Protein AF-A0A969YG20-F1 (afdb_monomer)

Secondary structure (DSSP, 8-state):
----------HHHHHHHHHHHHHHHHHHHHHHHHIIIII--SSSGGG----HHHHHHHTTTS-HHHHHHHHHT---TT--HHHHHHHHHHHHHHHHHHHHHHHHHHHHHHHHHHHHHHHHTSS-SSHHHHHHHHHHHHHHHHHHHHHHHHHHHHHHHHHTGGG-TT--HHHHHHHHHHHTHHHHHHHHHHHHT--TTT-GGGTTGGG-

pLDDT: mean 77.69, std 13.69, range [36.97, 95.75]

Mean predicted aligned error: 9.38 Å

Structure (mmCIF, N/CA/C/O backbon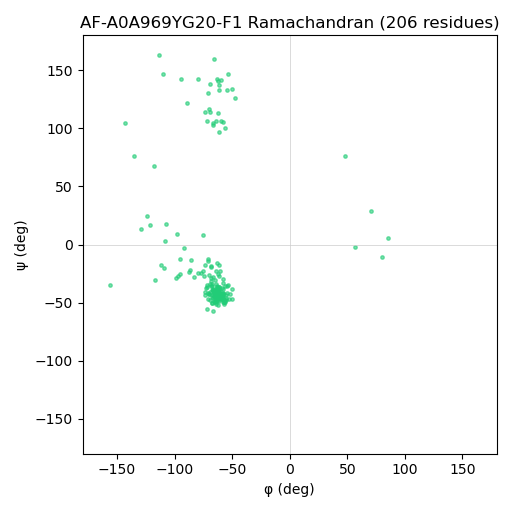e):
data_AF-A0A969YG20-F1
#
_entry.id   AF-A0A969YG20-F1
#
loop_
_atom_site.group_PDB
_atom_site.id
_atom_site.type_symbol
_atom_site.label_atom_id
_atom_site.label_alt_id
_atom_site.label_comp_id
_atom_site.label_asym_id
_atom_site.label_entity_id
_atom_site.label_seq_id
_atom_site.pdbx_PDB_ins_code
_atom_site.Cartn_x
_atom_site.Cartn_y
_atom_site.Cartn_z
_atom_site.occupancy
_atom_site.B_iso_or_equiv
_atom_site.auth_seq_id
_atom_site.auth_comp_id
_atom_site.auth_asym_id
_atom_site.auth_atom_id
_atom_site.pdbx_PDB_model_num
ATOM 1 N N . MET A 1 1 ? -33.593 6.210 38.816 1.00 36.97 1 MET A N 1
ATOM 2 C CA . MET A 1 1 ? -32.992 5.656 37.580 1.00 36.97 1 MET A CA 1
ATOM 3 C C . MET A 1 1 ? -31.584 6.218 37.430 1.00 36.97 1 MET A C 1
ATOM 5 O O . MET A 1 1 ? -31.470 7.438 37.376 1.00 36.97 1 MET A O 1
ATOM 9 N N . PRO A 1 2 ? -30.512 5.408 37.426 1.00 37.47 2 PRO A N 1
ATOM 10 C CA . PRO A 1 2 ? -29.171 5.946 37.235 1.00 37.47 2 PRO A CA 1
ATOM 11 C C . PRO A 1 2 ? -29.027 6.423 35.786 1.00 37.47 2 PRO A C 1
ATOM 13 O O . PRO A 1 2 ? -29.138 5.643 34.840 1.00 37.47 2 PRO A O 1
ATOM 16 N N . VAL A 1 3 ? -28.817 7.729 35.622 1.00 39.34 3 VAL A N 1
ATOM 17 C CA . VAL A 1 3 ? -28.535 8.366 34.335 1.00 39.34 3 VAL A CA 1
ATOM 18 C C . VAL A 1 3 ? -27.222 7.787 33.820 1.00 39.34 3 VAL A C 1
ATOM 20 O O . VAL A 1 3 ? -26.167 7.986 34.421 1.00 39.34 3 VAL A O 1
ATOM 23 N N . ALA A 1 4 ? -27.284 7.033 32.721 1.00 42.34 4 ALA A N 1
ATOM 24 C CA . ALA A 1 4 ? -26.099 6.540 32.040 1.00 42.34 4 ALA A CA 1
ATOM 25 C C . ALA A 1 4 ? -25.243 7.747 31.633 1.00 42.34 4 ALA A C 1
ATOM 27 O O . ALA A 1 4 ? -25.594 8.485 30.713 1.00 42.34 4 ALA A O 1
ATOM 28 N N . ALA A 1 5 ? -24.138 7.971 32.347 1.00 42.88 5 ALA A N 1
ATOM 29 C CA . ALA A 1 5 ? -23.206 9.046 32.054 1.00 42.88 5 ALA A CA 1
ATOM 30 C C . ALA A 1 5 ? -22.624 8.827 30.651 1.00 42.88 5 ALA A C 1
ATOM 3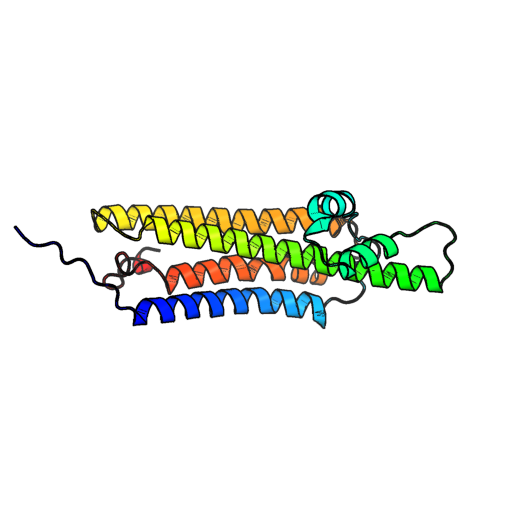2 O O . ALA A 1 5 ? -21.688 8.051 30.447 1.00 42.88 5 ALA A O 1
ATOM 33 N N . THR A 1 6 ? -23.194 9.499 29.652 1.00 44.44 6 THR A N 1
ATOM 34 C CA . THR A 1 6 ? -22.618 9.560 28.313 1.00 44.44 6 THR A CA 1
ATOM 35 C C . THR A 1 6 ? -21.285 10.281 28.428 1.00 44.44 6 THR A C 1
ATOM 37 O O . THR A 1 6 ? -21.253 11.495 28.633 1.00 44.44 6 THR A O 1
ATOM 40 N N . ALA A 1 7 ? -20.183 9.539 28.325 1.00 51.25 7 ALA A N 1
ATOM 41 C CA . ALA A 1 7 ? -18.844 10.106 28.303 1.00 51.25 7 ALA A CA 1
ATOM 42 C C . ALA A 1 7 ? -18.749 11.136 27.162 1.00 51.25 7 ALA A C 1
ATOM 44 O O . ALA A 1 7 ? -18.620 10.779 25.989 1.00 51.25 7 ALA A O 1
ATOM 45 N N . LYS A 1 8 ? -18.848 12.430 27.495 1.00 49.16 8 LYS A N 1
ATOM 46 C CA . LYS A 1 8 ? -18.665 13.528 26.540 1.00 49.16 8 LYS A CA 1
ATOM 47 C C . LYS A 1 8 ? -17.204 13.519 26.091 1.00 49.16 8 LYS A C 1
ATOM 49 O O . LYS A 1 8 ? -16.307 13.938 26.819 1.00 49.16 8 LYS A O 1
ATOM 54 N N . ILE A 1 9 ? -16.960 13.015 24.885 1.00 52.81 9 ILE A N 1
ATOM 55 C CA . ILE A 1 9 ? -15.639 13.045 24.251 1.00 52.81 9 ILE A CA 1
ATOM 56 C C . ILE A 1 9 ? -15.298 14.513 23.971 1.00 52.81 9 ILE A C 1
ATOM 58 O O . ILE A 1 9 ? -15.852 15.103 23.042 1.00 52.81 9 ILE A O 1
ATOM 62 N N . ARG A 1 10 ? -14.408 15.106 24.778 1.00 53.62 10 ARG A N 1
ATOM 63 C CA . ARG A 1 10 ? -13.945 16.492 24.593 1.00 53.62 10 ARG A CA 1
ATOM 64 C C . ARG A 1 10 ? -13.284 16.651 23.220 1.00 53.62 10 ARG A C 1
ATOM 66 O O . ARG A 1 10 ? -12.550 15.766 22.779 1.00 53.62 10 ARG A O 1
ATOM 73 N N . PHE A 1 11 ? -13.522 17.789 22.570 1.00 52.16 11 PHE A N 1
ATOM 74 C CA . PHE A 1 11 ? -13.010 18.139 21.236 1.00 52.16 11 PHE A CA 1
ATOM 75 C C . PHE A 1 11 ? -11.490 17.922 21.093 1.00 52.16 11 PHE A C 1
ATOM 77 O O . PHE A 1 11 ? -11.039 17.345 20.105 1.00 52.16 11 PHE A O 1
ATOM 84 N N . HIS A 1 12 ? -10.727 18.231 22.146 1.00 55.16 12 HIS A N 1
ATOM 85 C CA . HIS A 1 12 ? -9.277 18.008 22.243 1.00 55.16 12 HIS A CA 1
ATOM 86 C C . HIS A 1 12 ? -8.829 16.564 21.959 1.00 55.16 12 HIS A C 1
ATOM 88 O O . HIS A 1 12 ? -7.796 16.328 21.336 1.00 55.16 12 HIS A O 1
ATOM 94 N N . ASN A 1 13 ? -9.637 15.572 22.346 1.00 68.50 13 ASN A N 1
ATOM 95 C CA . ASN A 1 13 ? -9.322 14.165 22.089 1.00 68.50 13 ASN A CA 1
ATOM 96 C C . ASN A 1 13 ? -9.542 13.769 20.623 1.00 68.50 13 ASN A C 1
ATOM 98 O O . ASN A 1 13 ? -8.946 12.798 20.169 1.00 68.50 13 ASN A O 1
ATOM 102 N N . ARG A 1 14 ? -10.377 14.495 19.866 1.00 69.69 14 ARG A N 1
ATOM 103 C CA . ARG A 1 14 ? -10.609 14.201 18.443 1.00 69.69 14 ARG A CA 1
ATOM 104 C C . ARG A 1 14 ? -9.408 14.607 17.592 1.00 69.69 14 ARG A C 1
ATOM 106 O O . ARG A 1 14 ? -8.979 13.815 16.762 1.00 69.69 14 ARG A O 1
ATOM 113 N N . ILE A 1 15 ? -8.840 15.785 17.854 1.00 75.81 15 ILE A N 1
ATOM 114 C CA . ILE A 1 15 ? -7.658 16.295 17.140 1.00 75.81 15 ILE A CA 1
ATOM 115 C C . ILE A 1 15 ? -6.445 15.399 17.396 1.00 75.81 15 ILE A C 1
ATOM 117 O O . ILE A 1 15 ? -5.813 14.949 16.449 1.00 75.81 15 ILE A O 1
ATOM 121 N N . ARG A 1 16 ? -6.167 15.055 18.661 1.00 77.31 16 ARG A N 1
ATOM 122 C CA . ARG A 1 16 ? -5.060 14.146 19.015 1.00 77.31 16 ARG A CA 1
ATOM 123 C C . ARG A 1 16 ? -5.142 12.816 18.279 1.00 77.31 16 ARG A C 1
ATOM 125 O O . ARG A 1 16 ? -4.145 12.314 17.781 1.00 77.31 16 ARG A O 1
ATOM 132 N N . VAL A 1 17 ? -6.348 12.267 18.178 1.00 77.50 17 VAL A N 1
ATOM 133 C CA . VAL A 1 17 ? -6.565 11.019 17.457 1.00 77.50 17 VAL A CA 1
ATOM 134 C C . VAL A 1 17 ? -6.329 11.185 15.957 1.00 77.50 17 VAL A C 1
ATOM 136 O O . VAL A 1 17 ? -5.652 10.346 15.376 1.00 77.50 17 VAL A O 1
ATOM 139 N N . LEU A 1 18 ? -6.842 12.247 15.331 1.00 81.19 18 LEU A N 1
ATOM 140 C CA . LEU A 1 18 ? -6.571 12.521 13.916 1.00 81.19 18 LEU A CA 1
ATOM 141 C C . LEU A 1 18 ? -5.068 12.653 13.648 1.00 81.19 18 LEU A C 1
ATOM 143 O O . LEU A 1 18 ? -4.581 12.064 12.690 1.00 81.19 18 LEU A O 1
ATOM 147 N N . LEU A 1 19 ? -4.331 13.331 14.532 1.00 84.06 19 LEU A N 1
ATOM 148 C CA . LEU A 1 19 ? -2.874 13.435 14.447 1.00 84.06 19 LEU A CA 1
ATOM 149 C C . LEU A 1 19 ? -2.188 12.069 14.578 1.00 84.06 19 LEU A C 1
ATOM 151 O O . LEU A 1 19 ? -1.269 11.791 13.817 1.00 84.06 19 LEU A O 1
ATOM 155 N N . CYS A 1 20 ? -2.652 11.183 15.467 1.00 83.88 20 CYS A N 1
ATOM 156 C CA . CYS A 1 20 ? -2.128 9.815 15.543 1.00 83.88 20 CYS A CA 1
ATOM 157 C C . CYS A 1 20 ? -2.367 9.022 14.252 1.00 83.88 20 CYS A C 1
ATOM 159 O O . CYS A 1 20 ? -1.478 8.285 13.838 1.00 83.88 20 CYS A O 1
ATOM 161 N N . TYR A 1 21 ? -3.536 9.164 13.615 1.00 85.25 21 TYR A N 1
ATOM 162 C CA . TYR A 1 21 ? -3.783 8.546 12.307 1.00 85.25 21 TYR A CA 1
ATOM 163 C C . TYR A 1 21 ? -2.856 9.134 11.249 1.00 85.25 21 TYR A C 1
ATOM 165 O O . TYR A 1 21 ? -2.160 8.379 10.580 1.00 85.25 21 TYR A O 1
ATOM 173 N N . ALA A 1 22 ? -2.804 10.462 11.134 1.00 86.25 22 ALA A N 1
ATOM 174 C CA . ALA A 1 22 ? -1.952 11.138 10.165 1.00 86.25 22 ALA A CA 1
ATOM 175 C C . ALA A 1 22 ? -0.491 10.702 10.319 1.00 86.25 22 ALA A C 1
ATOM 177 O O . ALA A 1 22 ? 0.128 10.298 9.342 1.00 86.25 22 ALA A O 1
ATOM 178 N N . LEU A 1 23 ? 0.034 10.694 11.545 1.00 87.81 23 LEU A N 1
ATOM 179 C CA . LEU A 1 23 ? 1.416 10.322 11.818 1.00 87.81 23 LEU A CA 1
ATOM 180 C C . LEU A 1 23 ? 1.685 8.839 11.537 1.00 87.81 23 LEU A C 1
ATOM 182 O O . LEU A 1 23 ? 2.628 8.535 10.817 1.00 87.81 23 LEU A O 1
ATOM 186 N N . ALA A 1 24 ? 0.864 7.918 12.050 1.00 87.12 24 ALA A N 1
ATOM 187 C CA . ALA A 1 24 ? 1.101 6.484 11.873 1.00 87.12 24 ALA A CA 1
ATOM 188 C C . ALA A 1 24 ? 0.986 6.049 10.405 1.00 87.12 24 ALA A C 1
ATOM 190 O O . ALA A 1 24 ? 1.822 5.288 9.922 1.00 87.12 24 ALA A O 1
ATOM 191 N N . TRP A 1 25 ? -0.015 6.557 9.682 1.00 87.56 25 TRP A N 1
ATOM 192 C CA . TRP A 1 25 ? -0.206 6.242 8.267 1.00 87.56 25 TRP A CA 1
ATOM 193 C C . TRP A 1 25 ? 0.839 6.920 7.374 1.00 87.56 25 TRP A C 1
ATOM 195 O O . TRP A 1 25 ? 1.337 6.283 6.448 1.00 87.56 25 TRP A O 1
ATOM 205 N N . SER A 1 26 ? 1.252 8.155 7.681 1.00 85.88 26 SER A N 1
ATOM 206 C CA . SER A 1 26 ? 2.353 8.808 6.951 1.00 85.88 26 SER A CA 1
ATOM 207 C C . SER A 1 26 ? 3.676 8.074 7.167 1.00 85.88 26 SER A C 1
ATOM 209 O O . SER A 1 26 ? 4.413 7.835 6.213 1.00 85.88 26 SER A O 1
ATOM 211 N N . LEU A 1 27 ? 3.957 7.649 8.404 1.00 87.88 27 LEU A N 1
ATOM 212 C CA . LEU A 1 27 ? 5.154 6.875 8.730 1.00 87.88 27 LEU A CA 1
ATOM 213 C C . LEU A 1 27 ? 5.149 5.498 8.050 1.00 87.88 27 LEU A C 1
ATOM 215 O O . LEU A 1 27 ? 6.213 4.998 7.717 1.00 87.88 27 LEU A O 1
ATOM 219 N N . ALA A 1 28 ? 3.982 4.891 7.813 1.00 86.19 28 ALA A N 1
ATOM 220 C CA . ALA A 1 28 ? 3.889 3.633 7.073 1.00 86.19 28 ALA A CA 1
ATOM 221 C C . ALA A 1 28 ? 4.165 3.786 5.572 1.00 86.19 28 ALA A C 1
ATOM 223 O O . ALA A 1 28 ? 4.753 2.893 4.966 1.00 86.19 28 ALA A O 1
ATOM 224 N N . LEU A 1 29 ? 3.769 4.907 4.969 1.00 87.12 29 LEU A N 1
ATOM 225 C CA . LEU A 1 29 ? 4.004 5.162 3.545 1.00 87.12 29 LEU A CA 1
ATOM 226 C C . LEU A 1 29 ? 5.433 5.641 3.256 1.00 87.12 29 LEU A C 1
ATOM 228 O O . LEU A 1 29 ? 5.932 5.442 2.150 1.00 87.12 29 LEU A O 1
ATOM 232 N N . LEU A 1 30 ? 6.109 6.236 4.242 1.00 85.69 30 LEU A N 1
ATOM 233 C CA . LEU A 1 30 ? 7.454 6.786 4.079 1.00 85.69 30 LEU A CA 1
ATOM 234 C C . LEU A 1 30 ? 8.508 5.732 3.677 1.00 85.69 30 LEU A C 1
ATOM 236 O O . LEU A 1 30 ? 9.241 5.999 2.725 1.00 85.69 30 LEU A O 1
ATOM 240 N N . PRO A 1 31 ? 8.573 4.528 4.285 1.00 81.69 31 PRO A N 1
ATOM 241 C CA . PRO A 1 31 ? 9.426 3.449 3.802 1.00 81.69 31 PRO A CA 1
ATOM 242 C C . PRO A 1 31 ? 9.138 3.101 2.346 1.00 81.69 31 PRO A C 1
ATOM 244 O O . PRO A 1 31 ? 10.063 3.099 1.548 1.00 81.69 31 PRO A O 1
ATOM 247 N N . ALA A 1 32 ? 7.875 2.889 1.965 1.00 81.56 32 ALA A N 1
ATOM 248 C CA . ALA A 1 32 ? 7.531 2.570 0.580 1.00 81.56 32 ALA A CA 1
ATOM 249 C C . ALA A 1 32 ? 8.006 3.666 -0.389 1.00 81.56 32 ALA A C 1
ATOM 251 O O . ALA A 1 32 ? 8.621 3.359 -1.406 1.00 81.56 32 ALA A O 1
ATOM 252 N N . TYR A 1 33 ? 7.809 4.939 -0.039 1.00 82.56 33 TYR A N 1
ATOM 253 C CA . TYR A 1 33 ? 8.289 6.072 -0.829 1.00 82.56 33 TYR A CA 1
ATOM 254 C C . TYR A 1 33 ? 9.819 6.092 -0.967 1.00 82.56 33 TYR A C 1
ATOM 256 O O . TYR A 1 33 ? 10.337 6.227 -2.075 1.00 82.56 33 TYR A O 1
ATOM 264 N N . VAL A 1 34 ? 10.557 5.934 0.136 1.00 82.06 34 VAL A N 1
ATOM 265 C CA . VAL A 1 34 ? 12.029 5.937 0.124 1.00 82.06 34 VAL A CA 1
ATOM 266 C C . VAL A 1 34 ? 12.570 4.737 -0.651 1.00 82.06 34 VAL A C 1
ATOM 268 O O . VAL A 1 34 ? 13.468 4.899 -1.474 1.00 82.06 34 VAL A O 1
ATOM 271 N N . LEU A 1 35 ? 12.007 3.547 -0.437 1.00 76.19 35 LEU A N 1
ATOM 272 C CA . LEU A 1 35 ? 12.397 2.326 -1.139 1.00 76.19 35 LEU A CA 1
ATOM 273 C C . LEU A 1 35 ? 12.199 2.483 -2.653 1.00 76.19 35 LEU A C 1
ATOM 275 O O . LEU A 1 35 ? 13.123 2.198 -3.413 1.00 76.19 35 LEU A O 1
ATOM 279 N N . LEU A 1 36 ? 11.046 3.012 -3.076 1.00 73.94 36 LEU A N 1
ATOM 280 C CA . LEU A 1 36 ? 10.720 3.230 -4.486 1.00 73.94 36 LEU A CA 1
ATOM 281 C C . LEU A 1 36 ? 11.578 4.315 -5.147 1.00 73.94 36 LEU A C 1
ATOM 283 O O . LEU A 1 36 ? 11.970 4.153 -6.294 1.00 73.94 36 LEU A O 1
ATOM 287 N N . THR A 1 37 ? 11.877 5.413 -4.449 1.00 75.25 37 THR A N 1
ATOM 288 C CA . THR A 1 37 ? 12.536 6.581 -5.068 1.00 75.25 37 THR A CA 1
ATOM 289 C C . THR A 1 37 ? 14.052 6.617 -4.906 1.00 75.25 37 THR A C 1
ATOM 291 O O . THR A 1 37 ? 14.725 7.277 -5.693 1.00 75.25 37 THR A O 1
ATOM 294 N N . ARG A 1 38 ? 14.610 5.973 -3.873 1.00 73.81 38 ARG A N 1
ATOM 295 C CA . ARG A 1 38 ? 16.036 6.106 -3.519 1.00 73.81 38 ARG A CA 1
ATOM 296 C C . ARG A 1 38 ? 16.830 4.819 -3.620 1.00 73.81 38 ARG A C 1
ATOM 298 O O . ARG A 1 38 ? 18.029 4.891 -3.858 1.00 73.81 38 ARG A O 1
ATOM 305 N N . VAL A 1 39 ? 16.200 3.670 -3.387 1.00 65.31 39 VAL A N 1
ATOM 306 C CA . VAL A 1 39 ? 16.937 2.410 -3.196 1.00 65.31 39 VAL A CA 1
ATOM 307 C C . VAL A 1 39 ? 16.776 1.456 -4.377 1.00 65.31 39 VAL A C 1
ATOM 309 O O . VAL A 1 39 ? 17.629 0.597 -4.581 1.00 65.31 39 VAL A O 1
ATOM 312 N N . TYR A 1 40 ? 15.733 1.627 -5.193 1.00 64.25 40 TYR A N 1
ATOM 313 C CA . TYR A 1 40 ? 15.388 0.661 -6.231 1.00 64.25 40 TYR A CA 1
ATOM 314 C C . TYR A 1 40 ? 15.451 1.200 -7.673 1.00 64.25 40 TYR A C 1
ATOM 316 O O . TYR A 1 40 ? 14.413 1.286 -8.328 1.00 64.25 40 TYR A O 1
ATOM 324 N N . PRO A 1 41 ? 16.639 1.539 -8.212 1.00 54.25 41 PRO A N 1
ATOM 325 C CA . PRO A 1 41 ? 16.746 1.960 -9.601 1.00 54.25 41 PRO A CA 1
ATOM 326 C C . PRO A 1 41 ? 17.112 0.765 -10.521 1.00 54.25 41 PRO A C 1
ATOM 328 O O . PRO A 1 41 ? 17.906 -0.111 -10.171 1.00 54.25 41 PRO A O 1
ATOM 331 N N . TYR A 1 42 ? 16.539 0.733 -11.728 1.00 52.88 42 TYR A N 1
ATOM 332 C CA . TYR A 1 42 ? 16.975 -0.038 -12.917 1.00 52.88 42 TYR A CA 1
ATOM 333 C C . TYR A 1 42 ? 16.662 -1.539 -13.113 1.00 52.88 42 TYR A C 1
ATOM 335 O O . TYR A 1 42 ? 16.826 -2.010 -14.239 1.00 52.88 42 TYR A O 1
ATOM 343 N N . ARG A 1 43 ? 16.165 -2.330 -12.149 1.00 56.09 43 ARG A N 1
ATOM 344 C CA . ARG A 1 43 ? 15.939 -3.787 -12.403 1.00 56.09 43 ARG A CA 1
ATOM 345 C C . ARG A 1 43 ? 14.603 -4.164 -13.048 1.00 56.09 43 ARG A C 1
ATOM 347 O O . ARG A 1 43 ? 14.426 -5.285 -13.518 1.00 56.09 43 ARG A O 1
ATOM 354 N N . LEU A 1 44 ? 13.658 -3.235 -13.090 1.00 53.78 44 LEU A N 1
ATOM 355 C CA . LEU A 1 44 ? 12.264 -3.521 -13.436 1.00 53.78 44 LEU A CA 1
ATOM 356 C C . LEU A 1 44 ? 11.897 -3.299 -14.896 1.00 53.78 44 LEU A C 1
ATOM 358 O O . LEU A 1 44 ? 10.840 -3.728 -15.368 1.00 53.78 44 LEU A O 1
ATOM 362 N N . VAL A 1 45 ? 12.787 -2.647 -15.624 1.00 58.97 45 VAL A N 1
ATOM 363 C CA . VAL A 1 45 ? 12.457 -2.005 -16.882 1.00 58.97 45 VAL A CA 1
ATOM 364 C C . VAL A 1 45 ? 12.109 -3.002 -17.992 1.00 58.97 45 VAL A C 1
ATOM 366 O O . VAL A 1 45 ? 11.269 -2.739 -18.842 1.00 58.97 45 VAL A O 1
ATOM 369 N N . GLY A 1 46 ? 12.651 -4.218 -17.957 1.00 61.50 46 GLY A N 1
ATOM 370 C CA . GLY A 1 46 ? 12.266 -5.272 -18.904 1.00 61.50 46 GLY A CA 1
ATOM 371 C C . GLY A 1 46 ? 10.854 -5.839 -18.693 1.00 61.50 46 GLY A C 1
ATOM 372 O O . GLY A 1 46 ? 10.337 -6.515 -19.576 1.00 61.50 46 GLY A O 1
ATOM 373 N N . THR A 1 47 ? 10.223 -5.573 -17.544 1.00 68.81 47 THR A N 1
ATOM 374 C CA . THR A 1 47 ? 9.084 -6.360 -17.028 1.00 68.81 47 THR A CA 1
ATOM 375 C C . THR A 1 47 ? 7.870 -5.528 -16.631 1.00 68.81 47 THR A C 1
ATOM 377 O O . THR A 1 47 ? 6.981 -6.044 -15.953 1.00 68.81 47 THR A O 1
ATOM 380 N N . ALA A 1 48 ? 7.846 -4.250 -17.027 1.00 69.00 48 ALA A N 1
ATOM 381 C CA . ALA A 1 48 ? 6.709 -3.362 -16.795 1.00 69.00 48 ALA A CA 1
ATOM 382 C C . ALA A 1 48 ? 5.399 -4.051 -17.196 1.00 69.00 48 ALA A C 1
ATOM 384 O O . ALA A 1 48 ? 5.315 -4.571 -18.314 1.00 69.00 48 ALA A O 1
ATOM 385 N N . PRO A 1 49 ? 4.408 -4.122 -16.286 1.00 74.19 49 PRO A N 1
ATOM 386 C CA . PRO A 1 49 ? 3.111 -4.653 -16.647 1.00 74.19 49 PRO A CA 1
ATOM 387 C C . PRO A 1 49 ? 2.488 -3.751 -17.706 1.00 74.19 49 PRO A C 1
ATOM 389 O O . PRO A 1 49 ? 2.608 -2.527 -17.641 1.00 74.19 49 PRO A O 1
ATOM 392 N N . ASP A 1 50 ? 1.801 -4.362 -18.665 1.00 79.25 50 ASP A N 1
ATOM 393 C CA . ASP A 1 50 ? 0.948 -3.600 -19.561 1.00 79.25 50 ASP A CA 1
ATOM 394 C C . ASP A 1 50 ? -0.278 -3.129 -18.773 1.00 79.25 50 ASP A C 1
ATOM 396 O O . ASP A 1 50 ? -1.145 -3.922 -18.398 1.00 79.25 50 ASP A O 1
ATOM 400 N N . LEU A 1 51 ? -0.298 -1.834 -18.462 1.00 82.00 51 LEU A N 1
ATOM 401 C CA . LEU A 1 51 ? -1.387 -1.181 -17.744 1.00 82.00 51 LEU A CA 1
ATOM 402 C C . LEU A 1 51 ? -2.358 -0.462 -18.683 1.00 82.00 51 LEU A C 1
ATOM 404 O O . LEU A 1 51 ? -3.245 0.223 -18.184 1.00 82.00 51 LEU A O 1
ATOM 408 N N . THR A 1 52 ? -2.245 -0.640 -20.006 1.00 82.00 52 THR A N 1
ATOM 409 C CA . THR A 1 52 ? -3.154 -0.022 -20.990 1.00 82.00 52 THR A CA 1
ATOM 410 C C . THR A 1 52 ? -4.637 -0.250 -20.648 1.00 82.00 52 THR A C 1
ATOM 412 O O . THR A 1 52 ? -5.361 0.737 -20.555 1.00 82.00 52 THR A O 1
ATOM 415 N N . PRO A 1 53 ? -5.101 -1.470 -20.294 1.00 82.56 53 PRO A N 1
ATOM 416 C CA . PRO A 1 53 ? -6.518 -1.692 -19.969 1.00 82.56 53 PRO A CA 1
ATOM 417 C C . PRO A 1 53 ? -7.000 -0.912 -18.734 1.00 82.56 53 PRO A C 1
ATOM 419 O O . PRO A 1 53 ? -8.141 -0.447 -18.665 1.00 82.56 53 PRO A O 1
ATOM 422 N N . VAL A 1 54 ? -6.122 -0.765 -17.737 1.00 79.94 54 VAL A N 1
ATOM 423 C CA . VAL A 1 54 ? -6.404 -0.002 -16.512 1.00 79.94 54 VAL A CA 1
ATOM 424 C C . VAL A 1 54 ? -6.379 1.495 -16.814 1.00 79.94 54 VAL A C 1
ATOM 426 O O . VAL A 1 54 ? -7.232 2.235 -16.326 1.00 79.94 54 VAL A O 1
ATOM 429 N N . ALA A 1 55 ? -5.425 1.930 -17.636 1.00 83.75 55 ALA A N 1
ATOM 430 C CA . ALA A 1 55 ? -5.273 3.315 -18.042 1.00 83.75 55 ALA A CA 1
ATOM 431 C C . ALA A 1 55 ? -6.462 3.803 -18.869 1.00 83.75 55 ALA A C 1
ATOM 433 O O . ALA A 1 55 ? -6.960 4.894 -18.610 1.00 83.75 55 ALA A O 1
ATOM 434 N N . ASP A 1 56 ? -6.975 2.977 -19.779 1.00 85.12 56 ASP A N 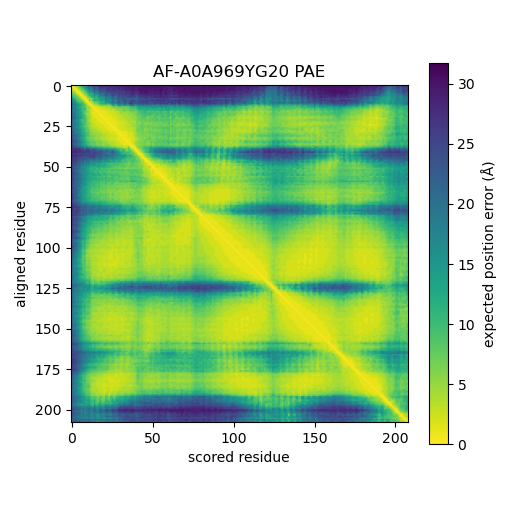1
ATOM 435 C CA . ASP A 1 56 ? -8.161 3.296 -20.575 1.00 85.12 56 ASP A CA 1
ATOM 436 C C . ASP A 1 56 ? -9.405 3.450 -19.691 1.00 85.12 56 ASP A C 1
ATOM 438 O O . ASP A 1 56 ? -10.179 4.391 -19.859 1.00 85.12 56 ASP A O 1
ATOM 442 N N . SER A 1 57 ? -9.548 2.589 -18.679 1.00 86.56 57 SER A N 1
ATOM 443 C CA . SER A 1 57 ? -10.675 2.632 -17.735 1.00 86.56 57 SER A CA 1
ATOM 444 C C . SER A 1 57 ? -10.629 3.835 -16.782 1.00 86.56 57 SER A C 1
ATOM 446 O O . SER A 1 57 ? -11.666 4.265 -16.280 1.00 86.56 57 SER A O 1
ATOM 448 N N . LEU A 1 58 ? -9.437 4.372 -16.499 1.00 84.19 58 LEU A N 1
ATOM 449 C CA . LEU A 1 58 ? -9.209 5.413 -15.486 1.00 84.19 58 LEU A CA 1
ATOM 450 C C . LEU A 1 58 ? -8.586 6.693 -16.059 1.00 84.19 58 LEU A C 1
ATOM 452 O O . LEU A 1 58 ? -8.090 7.531 -15.303 1.00 84.19 58 LEU A O 1
ATOM 456 N N . ARG A 1 59 ? -8.631 6.874 -17.382 1.00 86.69 59 ARG A N 1
ATOM 457 C CA . ARG A 1 59 ? -7.912 7.941 -18.097 1.00 86.69 59 ARG A CA 1
ATOM 458 C C . ARG A 1 59 ? -8.208 9.340 -17.560 1.00 86.69 59 ARG A C 1
ATOM 460 O O . ARG A 1 59 ? -7.305 10.160 -17.488 1.00 86.69 59 ARG A O 1
ATOM 467 N N . ALA A 1 60 ? -9.448 9.586 -17.135 1.00 86.56 60 ALA A N 1
ATOM 468 C CA . ALA A 1 60 ? -9.888 10.876 -16.599 1.00 86.56 60 ALA A CA 1
ATOM 469 C C . ALA A 1 60 ? -9.273 11.242 -15.233 1.00 86.56 60 ALA A C 1
ATOM 471 O O . ALA A 1 60 ? -9.320 12.402 -14.835 1.00 86.56 60 ALA A O 1
ATOM 472 N N . VAL A 1 61 ? -8.740 10.264 -14.496 1.00 85.62 61 VAL A N 1
ATOM 473 C CA . VAL A 1 61 ? -8.215 10.447 -13.130 1.00 85.62 61 VAL A CA 1
ATOM 474 C C . VAL A 1 61 ? -6.694 10.279 -13.086 1.00 85.62 61 VAL A C 1
ATOM 476 O O . VAL A 1 61 ? -6.042 10.700 -12.131 1.00 85.62 61 VAL A O 1
ATOM 479 N N . LEU A 1 62 ? -6.112 9.657 -14.111 1.00 85.75 62 LEU A N 1
ATOM 480 C CA . LEU A 1 62 ? -4.682 9.394 -14.164 1.00 85.75 62 LEU A CA 1
ATOM 481 C C . LEU A 1 62 ? -3.887 10.641 -14.583 1.00 85.75 62 LEU A C 1
ATOM 483 O O . LEU A 1 62 ? -4.323 11.379 -15.464 1.00 85.75 62 LEU A O 1
ATOM 487 N N . PRO A 1 63 ? -2.695 10.868 -14.000 1.00 89.00 63 PRO A N 1
ATOM 488 C CA . PRO A 1 63 ? -1.826 11.966 -14.409 1.00 89.00 63 PRO A CA 1
ATOM 489 C C . PRO A 1 63 ? -1.384 11.820 -15.869 1.00 89.00 63 PRO A C 1
ATOM 491 O O . PRO A 1 63 ? -0.998 10.727 -16.289 1.00 89.00 63 PRO A O 1
ATOM 494 N N . GLU A 1 64 ? -1.323 12.925 -16.614 1.00 87.44 64 GLU A N 1
ATOM 495 C CA . GLU A 1 64 ? -0.829 12.919 -18.002 1.00 87.44 64 GLU A CA 1
ATOM 496 C C . GLU A 1 64 ? 0.589 12.351 -18.116 1.00 87.44 64 GLU A C 1
ATOM 498 O O . GLU A 1 64 ? 0.882 11.604 -19.044 1.00 87.44 64 GLU A O 1
ATOM 503 N N . VAL A 1 65 ? 1.441 12.621 -17.122 1.00 87.06 65 VAL A N 1
ATOM 504 C CA . VAL A 1 65 ? 2.808 12.082 -17.042 1.00 87.06 65 VAL A CA 1
ATOM 505 C C . VAL A 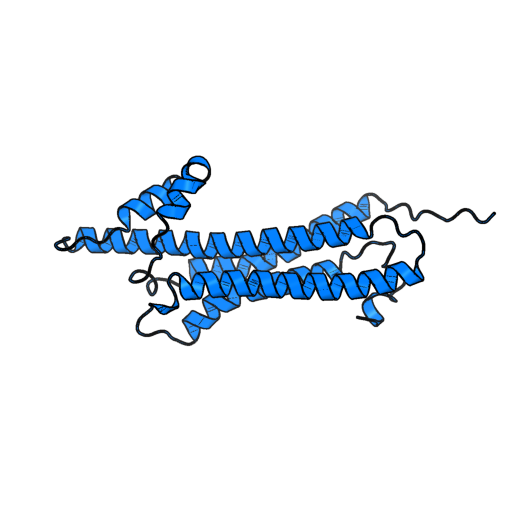1 65 ? 2.812 10.550 -17.053 1.00 87.06 65 VAL A C 1
ATOM 507 O O . VAL A 1 65 ? 3.660 9.937 -17.698 1.00 87.06 65 VAL A O 1
ATOM 510 N N . PHE A 1 66 ? 1.847 9.913 -16.380 1.00 87.12 66 PHE A N 1
ATOM 511 C CA . PHE A 1 66 ? 1.720 8.457 -16.392 1.00 87.12 66 PHE A CA 1
ATOM 512 C C . PHE A 1 66 ? 1.264 7.945 -17.760 1.00 87.12 66 PHE A C 1
ATOM 514 O O . PHE A 1 66 ? 1.818 6.966 -18.249 1.00 87.12 66 PHE A O 1
ATOM 521 N N . LEU A 1 67 ? 0.291 8.610 -18.390 1.00 88.38 67 LEU A N 1
ATOM 522 C CA . LEU A 1 67 ? -0.216 8.222 -19.710 1.00 88.38 67 LEU A CA 1
ATOM 523 C C . LEU A 1 67 ? 0.877 8.337 -20.784 1.00 88.38 67 LEU A C 1
ATOM 525 O O . LEU A 1 67 ? 1.094 7.397 -21.543 1.00 88.38 67 LEU A O 1
ATOM 529 N N . GLN A 1 68 ? 1.637 9.434 -20.776 1.00 88.25 68 GLN A N 1
ATOM 530 C CA . GLN A 1 68 ? 2.783 9.636 -21.667 1.00 88.25 68 GLN A CA 1
ATOM 531 C C . GLN A 1 68 ? 3.876 8.588 -21.437 1.00 88.25 68 GLN A C 1
ATOM 533 O O . GLN A 1 68 ? 4.414 8.032 -22.394 1.00 88.25 68 GLN A O 1
ATOM 538 N N . ALA A 1 69 ? 4.189 8.281 -20.173 1.00 86.50 69 ALA A N 1
ATOM 539 C CA . ALA A 1 69 ? 5.142 7.229 -19.843 1.00 86.50 69 ALA A CA 1
ATOM 540 C C . ALA A 1 69 ? 4.645 5.848 -20.298 1.00 86.50 69 ALA A C 1
ATOM 542 O O . ALA A 1 69 ? 5.433 5.051 -20.795 1.00 86.50 69 ALA A O 1
ATOM 543 N N . LEU A 1 70 ? 3.350 5.559 -20.176 1.00 87.44 70 LEU A N 1
ATOM 544 C CA . LEU A 1 70 ? 2.767 4.298 -20.626 1.00 87.44 70 LEU A CA 1
ATOM 545 C C . LEU A 1 70 ? 2.856 4.145 -22.148 1.00 87.44 70 LEU A C 1
ATOM 547 O O . LEU A 1 70 ? 3.277 3.090 -22.624 1.00 87.44 70 LEU A O 1
ATOM 551 N N . ASP A 1 71 ? 2.554 5.197 -22.905 1.00 86.44 71 ASP A N 1
ATOM 552 C CA . ASP A 1 71 ? 2.685 5.187 -24.363 1.00 86.44 71 ASP A CA 1
ATOM 553 C C . ASP A 1 71 ? 4.153 5.032 -24.795 1.00 86.44 71 ASP A C 1
ATOM 555 O O . ASP A 1 71 ? 4.475 4.174 -25.623 1.00 86.44 71 ASP A O 1
ATOM 559 N N . ALA A 1 72 ? 5.066 5.780 -24.166 1.00 85.50 72 ALA A N 1
ATOM 560 C CA . ALA A 1 72 ? 6.503 5.713 -24.434 1.00 85.50 72 ALA A CA 1
ATOM 561 C C . ALA A 1 72 ? 7.154 4.393 -23.977 1.00 85.50 72 ALA A C 1
ATOM 563 O O . ALA A 1 72 ? 8.224 4.028 -24.458 1.00 85.50 72 ALA A O 1
ATOM 564 N N . SER A 1 73 ? 6.516 3.642 -23.074 1.00 83.62 73 SER A N 1
ATOM 565 C CA . SER A 1 73 ? 7.029 2.370 -22.548 1.00 83.62 73 SER A CA 1
ATOM 566 C C . SER A 1 73 ? 7.012 1.216 -23.566 1.00 83.62 73 SER A C 1
ATOM 568 O O . SER A 1 73 ? 7.599 0.149 -23.328 1.00 83.62 73 SER A O 1
ATOM 570 N N . ARG A 1 74 ? 6.328 1.392 -24.702 1.00 81.50 74 ARG A N 1
ATOM 571 C CA . ARG A 1 74 ? 6.119 0.348 -25.710 1.00 81.50 74 ARG A CA 1
ATOM 572 C C . ARG A 1 74 ? 7.404 0.094 -26.495 1.00 81.50 74 ARG A C 1
ATOM 574 O O . ARG A 1 74 ? 7.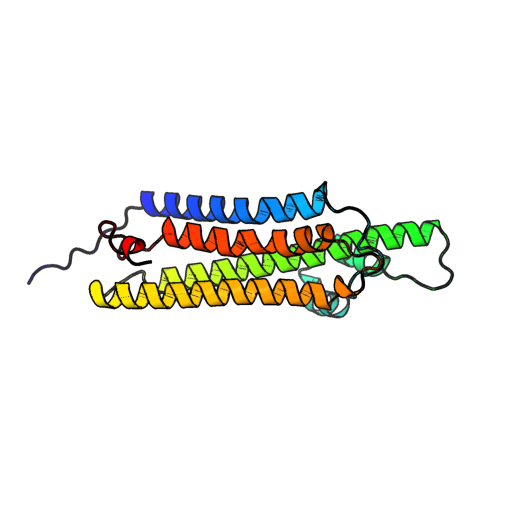870 0.937 -27.252 1.00 81.50 74 ARG A O 1
ATOM 581 N N . VAL A 1 75 ? 7.965 -1.107 -26.330 1.00 74.31 75 VAL A N 1
ATOM 582 C CA . VAL A 1 75 ? 9.163 -1.521 -27.072 1.00 74.31 75 VAL A CA 1
ATOM 583 C C . VAL A 1 75 ? 8.750 -2.188 -28.379 1.00 74.31 75 VAL A C 1
ATOM 585 O O . VAL A 1 75 ? 8.030 -3.181 -28.355 1.00 74.31 75 VAL A O 1
ATOM 588 N N . GLN A 1 76 ? 9.213 -1.643 -29.503 1.00 75.19 76 GLN A N 1
ATOM 589 C CA . GLN A 1 76 ? 8.989 -2.160 -30.851 1.00 75.19 76 GLN A CA 1
ATOM 590 C C . GLN A 1 76 ? 10.293 -2.720 -31.427 1.00 75.19 76 GLN A C 1
ATOM 592 O O . GLN A 1 76 ? 11.385 -2.220 -31.135 1.00 75.19 76 GLN A O 1
ATOM 597 N N . ALA A 1 77 ? 10.178 -3.772 -32.240 1.00 73.44 77 ALA A N 1
ATOM 598 C CA . ALA A 1 77 ? 11.319 -4.356 -32.935 1.00 73.44 77 ALA A CA 1
ATOM 599 C C . ALA A 1 77 ? 11.950 -3.325 -33.888 1.00 73.44 77 ALA A C 1
ATOM 601 O O . ALA A 1 77 ? 11.240 -2.598 -34.576 1.00 73.44 77 ALA A O 1
ATOM 602 N N . GLY A 1 78 ? 13.284 -3.259 -33.917 1.00 77.12 78 GLY A N 1
ATOM 603 C CA . GLY A 1 78 ? 14.022 -2.322 -34.772 1.00 77.12 78 GLY A CA 1
ATOM 604 C C . GLY A 1 78 ? 14.235 -0.922 -34.185 1.00 77.12 78 GLY A C 1
ATOM 605 O O . GLY A 1 78 ? 14.776 -0.059 -34.872 1.00 77.12 78 GLY A O 1
ATOM 606 N N . MET A 1 79 ? 13.861 -0.675 -32.923 1.00 81.69 79 MET A N 1
ATOM 607 C CA . MET A 1 79 ? 14.164 0.604 -32.278 1.00 81.69 79 MET A CA 1
ATOM 608 C C . MET A 1 79 ? 15.674 0.859 -32.170 1.00 81.69 79 MET A C 1
ATOM 610 O O . MET A 1 79 ? 16.437 0.013 -31.704 1.00 81.69 79 MET A O 1
ATOM 614 N N . GLY A 1 80 ? 16.094 2.072 -32.540 1.00 85.19 80 GLY A N 1
ATOM 615 C CA . GLY A 1 80 ? 17.461 2.539 -32.324 1.00 85.19 80 GLY A CA 1
ATOM 616 C C . GLY A 1 80 ? 17.803 2.680 -30.835 1.00 85.19 80 GLY A C 1
ATOM 617 O O . GLY A 1 80 ? 16.926 2.839 -29.985 1.00 85.19 80 GLY A O 1
ATOM 618 N N . ARG A 1 81 ? 19.100 2.680 -30.505 1.00 83.88 81 ARG A N 1
ATOM 619 C CA . ARG A 1 81 ? 19.604 2.715 -29.116 1.00 83.88 81 ARG A CA 1
ATOM 620 C C . ARG A 1 81 ? 19.007 3.848 -28.268 1.00 83.88 81 ARG A C 1
ATOM 622 O O . ARG A 1 81 ? 18.645 3.613 -27.122 1.00 83.88 81 ARG A O 1
ATOM 629 N N . ALA A 1 82 ? 18.881 5.057 -28.818 1.00 85.31 82 ALA A N 1
ATOM 630 C CA . ALA A 1 82 ? 18.313 6.204 -28.100 1.00 85.31 82 ALA A CA 1
ATOM 631 C C . ALA A 1 82 ? 16.815 6.021 -27.777 1.00 85.31 82 ALA A C 1
ATOM 633 O O . ALA A 1 82 ? 16.364 6.339 -26.675 1.00 85.31 82 ALA A O 1
ATOM 634 N N . ALA A 1 83 ? 16.056 5.443 -28.709 1.00 83.06 83 ALA A N 1
ATOM 635 C CA . ALA A 1 83 ? 14.642 5.130 -28.520 1.00 83.06 83 ALA A CA 1
ATOM 636 C C . ALA A 1 83 ? 14.449 3.989 -27.499 1.00 83.06 83 ALA A C 1
ATOM 638 O O . ALA A 1 83 ? 13.542 4.012 -26.674 1.00 83.06 83 ALA A O 1
ATOM 639 N N . MET A 1 84 ? 15.380 3.031 -27.464 1.00 81.94 84 MET A N 1
ATOM 640 C CA . MET A 1 84 ? 15.383 1.987 -26.442 1.00 81.94 84 MET A CA 1
ATOM 641 C C . MET A 1 84 ? 15.634 2.556 -25.037 1.00 81.94 84 MET A C 1
ATOM 643 O O . MET A 1 84 ? 14.926 2.196 -24.103 1.00 81.94 84 MET A O 1
ATOM 647 N N . VAL A 1 85 ? 16.591 3.476 -24.872 1.00 83.56 85 VAL A N 1
ATOM 648 C CA . VAL A 1 85 ? 16.875 4.115 -23.570 1.00 83.56 85 VAL A CA 1
ATOM 649 C C . VAL A 1 85 ? 15.671 4.908 -23.051 1.00 83.56 85 VAL A C 1
ATOM 651 O O . VAL A 1 85 ? 15.342 4.820 -21.870 1.00 83.56 85 VAL A O 1
ATOM 654 N N . THR A 1 86 ? 14.981 5.642 -23.924 1.00 83.94 86 THR A N 1
ATOM 655 C CA . THR A 1 86 ? 13.783 6.412 -23.546 1.00 83.94 86 THR A CA 1
ATOM 656 C C . THR A 1 86 ? 12.610 5.507 -23.170 1.00 83.94 86 THR A C 1
ATOM 658 O O . THR A 1 86 ? 11.990 5.727 -22.129 1.00 83.94 86 THR A O 1
ATOM 661 N N . ALA A 1 87 ? 12.363 4.435 -23.928 1.00 83.31 87 ALA A N 1
ATOM 662 C CA . ALA A 1 87 ? 11.342 3.447 -23.579 1.00 83.31 87 ALA A CA 1
ATOM 663 C C . ALA A 1 87 ? 11.635 2.758 -22.238 1.00 83.31 87 ALA A C 1
ATOM 665 O O . ALA A 1 87 ? 10.725 2.488 -21.451 1.00 83.31 87 ALA A O 1
ATOM 666 N N . LEU A 1 88 ? 12.914 2.509 -21.945 1.00 82.12 88 LEU A N 1
ATOM 667 C CA . LEU A 1 88 ? 13.342 1.977 -20.661 1.00 82.12 88 LEU A CA 1
ATOM 668 C C . LEU A 1 88 ? 13.049 2.977 -19.514 1.00 82.12 88 LEU A C 1
ATOM 670 O O . LEU A 1 88 ? 12.383 2.626 -18.543 1.00 82.12 88 LEU A O 1
ATOM 674 N N . ALA A 1 89 ? 13.427 4.247 -19.634 1.00 82.62 89 ALA A N 1
ATOM 675 C CA . ALA A 1 89 ? 13.097 5.251 -18.611 1.00 82.62 89 ALA A CA 1
ATOM 676 C C . ALA A 1 89 ? 11.573 5.398 -18.379 1.00 82.62 89 ALA A C 1
ATOM 678 O O . ALA A 1 89 ? 11.094 5.521 -17.248 1.00 82.62 89 ALA A O 1
ATOM 679 N N . ALA A 1 90 ? 10.781 5.309 -19.449 1.00 85.00 90 ALA A N 1
ATOM 680 C CA . ALA A 1 90 ? 9.325 5.369 -19.370 1.00 85.00 90 ALA A CA 1
ATOM 681 C C . ALA A 1 90 ? 8.728 4.159 -18.623 1.00 85.00 90 ALA A C 1
ATOM 683 O O . ALA A 1 90 ? 7.838 4.306 -17.784 1.00 85.00 90 ALA A O 1
ATOM 684 N N . ARG A 1 91 ? 9.267 2.956 -18.844 1.00 81.94 91 ARG A N 1
ATOM 685 C CA . ARG A 1 91 ? 8.864 1.729 -18.134 1.00 81.94 91 ARG A CA 1
ATOM 686 C C . ARG A 1 91 ? 9.158 1.757 -16.637 1.00 81.94 91 ARG A C 1
ATOM 688 O O . ARG A 1 91 ? 8.397 1.178 -15.864 1.00 81.94 91 ARG A O 1
ATOM 695 N N . GLU A 1 92 ? 10.241 2.405 -16.222 1.00 81.56 92 GLU A N 1
ATOM 696 C CA . GLU A 1 92 ? 10.520 2.635 -14.802 1.00 81.56 92 GLU A CA 1
ATOM 697 C C . GLU A 1 92 ? 9.428 3.498 -14.168 1.00 81.56 92 GLU A C 1
ATOM 699 O O . GLU A 1 92 ? 8.863 3.133 -13.137 1.00 81.56 92 GLU A O 1
ATOM 704 N N . THR A 1 93 ? 9.052 4.580 -14.849 1.00 83.62 93 THR A N 1
ATOM 705 C CA . THR A 1 93 ? 7.956 5.452 -14.421 1.00 83.62 93 THR A CA 1
ATOM 706 C C . THR A 1 93 ? 6.651 4.663 -14.277 1.00 83.62 93 THR A C 1
ATOM 708 O O . THR A 1 93 ? 6.013 4.721 -13.226 1.00 83.62 93 THR A O 1
ATOM 711 N N . VAL A 1 94 ? 6.288 3.841 -15.269 1.00 85.50 94 VAL A N 1
ATOM 712 C CA . VAL A 1 94 ? 5.098 2.967 -15.207 1.00 85.50 94 VAL A CA 1
ATOM 713 C C . VAL A 1 94 ? 5.130 2.053 -13.977 1.00 85.50 94 VAL A C 1
ATOM 715 O O . VAL A 1 94 ? 4.124 1.919 -13.281 1.00 85.50 94 VAL A O 1
ATOM 718 N N . TRP A 1 95 ? 6.282 1.459 -13.664 1.00 83.00 95 TRP A N 1
ATOM 719 C CA . TRP A 1 95 ? 6.445 0.608 -12.486 1.00 83.00 95 TRP A CA 1
ATOM 720 C C . TRP A 1 95 ? 6.295 1.359 -11.163 1.00 83.00 95 TRP A C 1
ATOM 722 O O . TRP A 1 95 ? 5.652 0.843 -10.246 1.00 83.00 95 TRP A O 1
ATOM 732 N N . LEU A 1 96 ? 6.845 2.569 -11.060 1.00 83.06 96 LEU A N 1
ATOM 733 C CA . LEU A 1 96 ? 6.693 3.412 -9.873 1.00 83.06 96 LEU A CA 1
ATOM 734 C C . LEU A 1 96 ? 5.222 3.742 -9.617 1.00 83.06 96 LEU A C 1
ATOM 736 O O . LEU A 1 96 ? 4.754 3.611 -8.485 1.00 83.06 96 LEU A O 1
ATOM 740 N N . TYR A 1 97 ? 4.470 4.086 -10.664 1.00 85.31 97 TYR A N 1
ATOM 741 C CA . TYR A 1 97 ? 3.027 4.305 -10.558 1.00 85.31 97 TYR A CA 1
ATOM 742 C C . TYR A 1 97 ? 2.264 3.020 -10.225 1.00 85.31 97 TYR A C 1
ATOM 744 O O . TYR A 1 97 ? 1.342 3.062 -9.414 1.00 85.31 97 TYR A O 1
ATOM 752 N N . ALA A 1 98 ? 2.663 1.872 -10.780 1.00 84.94 98 ALA A N 1
ATOM 753 C CA . ALA A 1 98 ? 2.038 0.586 -10.483 1.00 84.94 98 ALA A CA 1
ATOM 754 C C . ALA A 1 98 ? 2.195 0.201 -9.002 1.00 84.94 98 ALA A C 1
ATOM 756 O O . ALA A 1 98 ? 1.208 -0.087 -8.323 1.00 84.94 98 ALA A O 1
ATOM 757 N N . VAL A 1 99 ? 3.428 0.220 -8.481 1.00 85.50 99 VAL A N 1
ATOM 758 C CA . VAL A 1 99 ? 3.701 -0.145 -7.081 1.00 85.50 99 VAL A CA 1
ATOM 759 C C . VAL A 1 99 ? 3.171 0.925 -6.138 1.00 85.50 99 VAL A C 1
ATOM 761 O O . VAL A 1 99 ? 2.479 0.591 -5.180 1.00 85.50 99 VAL A O 1
ATOM 764 N N . GLY A 1 100 ? 3.433 2.203 -6.421 1.00 86.88 100 GLY A N 1
ATOM 765 C CA . GLY A 1 100 ? 2.943 3.320 -5.616 1.00 86.88 100 GLY A CA 1
ATOM 766 C C . GLY A 1 100 ? 1.418 3.346 -5.541 1.00 86.88 100 GLY A C 1
ATOM 767 O O . GLY A 1 100 ? 0.860 3.471 -4.452 1.00 86.88 100 GLY A O 1
ATOM 768 N N . GLY A 1 101 ? 0.738 3.137 -6.670 1.00 88.06 101 GLY A N 1
ATOM 769 C CA . GLY A 1 101 ? -0.717 3.033 -6.743 1.00 88.06 101 GLY A CA 1
ATOM 770 C C . GLY A 1 101 ? -1.261 1.840 -5.959 1.00 88.06 101 GLY A C 1
ATOM 771 O O . GLY A 1 101 ? -2.213 1.998 -5.199 1.00 88.06 101 GLY A O 1
ATOM 772 N N . ALA A 1 102 ? -0.634 0.665 -6.069 1.00 89.75 102 ALA A N 1
ATOM 773 C CA . ALA A 1 102 ? -1.033 -0.524 -5.314 1.00 89.75 102 ALA A CA 1
ATOM 774 C C . ALA A 1 102 ? -0.838 -0.357 -3.797 1.00 89.75 102 ALA A C 1
ATOM 776 O O . ALA A 1 102 ? -1.734 -0.693 -3.024 1.00 89.75 102 ALA A O 1
ATOM 777 N N . VAL A 1 103 ? 0.300 0.194 -3.364 1.00 90.25 103 VAL A N 1
ATOM 778 C CA . VAL A 1 103 ? 0.584 0.488 -1.949 1.00 90.25 103 VAL A CA 1
ATOM 779 C C . VAL A 1 103 ? -0.407 1.522 -1.414 1.00 90.25 103 VAL A C 1
ATOM 781 O O . VAL A 1 103 ? -0.981 1.325 -0.343 1.00 90.25 103 VAL A O 1
ATOM 784 N N . LEU A 1 104 ? -0.664 2.595 -2.168 1.00 90.69 104 LEU A N 1
ATOM 785 C CA . LEU A 1 104 ? -1.629 3.623 -1.787 1.00 90.69 104 LEU A CA 1
ATOM 786 C C . LEU A 1 104 ? -3.050 3.053 -1.697 1.00 90.69 104 LEU A C 1
ATOM 788 O O . LEU A 1 104 ? -3.741 3.301 -0.712 1.00 90.69 104 LEU A O 1
ATOM 792 N N . ALA A 1 105 ? -3.480 2.258 -2.677 1.00 92.00 105 ALA A N 1
ATOM 793 C CA . ALA A 1 105 ? -4.789 1.613 -2.667 1.00 92.00 105 ALA A CA 1
ATOM 794 C C . ALA A 1 105 ? -4.939 0.661 -1.471 1.00 92.00 105 ALA A C 1
ATOM 796 O O . ALA A 1 105 ? -5.932 0.739 -0.744 1.00 92.00 105 ALA A O 1
ATOM 797 N N . ALA A 1 106 ? -3.933 -0.182 -1.210 1.00 93.94 106 ALA A N 1
ATOM 798 C CA . ALA A 1 106 ? -3.909 -1.063 -0.047 1.00 93.94 106 ALA A CA 1
ATOM 799 C C . ALA A 1 106 ? -3.991 -0.267 1.264 1.00 93.94 106 ALA A C 1
ATOM 801 O O . ALA A 1 106 ? -4.759 -0.632 2.161 1.00 93.94 106 ALA A O 1
ATOM 802 N N . ALA A 1 107 ? -3.260 0.847 1.364 1.00 92.56 107 ALA A N 1
ATOM 803 C CA . ALA A 1 107 ? -3.288 1.724 2.526 1.00 92.56 107 ALA A CA 1
ATOM 804 C C . ALA A 1 107 ? -4.661 2.383 2.724 1.00 92.56 107 ALA A C 1
ATOM 806 O O . ALA A 1 107 ? -5.206 2.336 3.826 1.00 92.56 107 ALA A O 1
ATOM 807 N N . LEU A 1 108 ? -5.261 2.934 1.665 1.00 93.75 108 LEU A N 1
ATOM 808 C CA . LEU A 1 108 ? -6.578 3.572 1.716 1.00 93.75 108 LEU A CA 1
ATOM 809 C C . LEU A 1 108 ? -7.680 2.579 2.093 1.00 93.75 108 LEU A C 1
ATOM 811 O O . LEU A 1 108 ? -8.477 2.866 2.984 1.00 93.75 108 LEU A O 1
ATOM 815 N N . ILE A 1 109 ? -7.705 1.392 1.480 1.00 95.00 109 ILE A N 1
ATOM 816 C CA . ILE A 1 109 ? -8.675 0.341 1.821 1.00 95.00 109 ILE A CA 1
ATOM 817 C C . ILE A 1 109 ? -8.501 -0.085 3.283 1.00 95.00 109 ILE A C 1
ATOM 819 O O . ILE A 1 109 ? -9.480 -0.186 4.025 1.00 95.00 109 ILE A O 1
ATOM 823 N N . SER A 1 110 ? -7.258 -0.269 3.732 1.00 94.38 110 SER A N 1
ATOM 824 C CA . SER A 1 110 ? -6.956 -0.641 5.118 1.00 94.38 110 SER A CA 1
ATOM 825 C C . SER A 1 110 ? -7.382 0.446 6.116 1.00 94.38 110 SER A C 1
ATOM 827 O O . SER A 1 110 ? -7.961 0.140 7.163 1.00 94.38 110 SER A O 1
ATOM 829 N N . LEU A 1 111 ? -7.171 1.719 5.772 1.00 92.12 111 LEU A N 1
ATOM 830 C CA . LEU A 1 111 ? -7.639 2.868 6.543 1.00 92.12 111 LEU A CA 1
ATOM 831 C C . LEU A 1 111 ? -9.171 2.911 6.607 1.00 92.12 111 LEU A C 1
ATOM 833 O O . LEU A 1 111 ? -9.729 3.099 7.688 1.00 92.12 111 LEU A O 1
ATOM 837 N N . LEU A 1 112 ? -9.868 2.688 5.489 1.00 93.31 112 LEU A N 1
ATOM 838 C CA . LEU A 1 112 ? -11.332 2.638 5.448 1.00 93.31 112 LEU A CA 1
ATOM 839 C C . LEU A 1 112 ? -11.881 1.523 6.342 1.00 93.31 112 LEU A C 1
ATOM 841 O O . LEU A 1 112 ? -12.766 1.784 7.156 1.00 93.31 112 LEU A O 1
ATOM 845 N N . ILE A 1 113 ? -11.318 0.311 6.273 1.00 92.31 113 ILE A N 1
ATOM 846 C CA . ILE A 1 113 ? -11.690 -0.809 7.155 1.00 92.31 113 ILE A CA 1
ATOM 847 C C . ILE A 1 113 ? -11.539 -0.402 8.626 1.00 92.31 113 ILE A C 1
ATOM 849 O O . ILE A 1 113 ? -12.439 -0.623 9.445 1.00 92.31 113 ILE A O 1
ATOM 853 N N . GLN A 1 114 ? -10.422 0.239 8.970 1.00 89.50 114 GLN A N 1
ATOM 854 C CA . GLN A 1 114 ? -10.164 0.709 10.325 1.00 89.50 114 GLN A CA 1
ATOM 855 C C . GLN A 1 114 ? -11.159 1.794 10.776 1.00 89.50 114 GLN A C 1
ATOM 857 O O . GLN A 1 114 ? -11.667 1.746 11.904 1.00 89.50 114 GLN A O 1
ATOM 862 N N . LEU A 1 115 ? -11.478 2.757 9.911 1.00 88.19 115 LEU A N 1
ATOM 863 C CA . LEU A 1 115 ? -12.451 3.810 10.197 1.00 88.19 115 LEU A CA 1
ATOM 864 C C . LEU A 1 115 ? -13.872 3.249 10.344 1.00 88.19 115 LEU A C 1
ATOM 866 O O . LEU A 1 115 ? -14.583 3.666 11.262 1.00 88.19 115 LEU A O 1
ATOM 870 N N . CYS A 1 116 ? -14.262 2.272 9.520 1.00 89.44 116 CYS A N 1
ATOM 871 C CA . CYS A 1 116 ? -15.535 1.554 9.613 1.00 89.44 116 CYS A CA 1
ATOM 872 C C . CYS A 1 116 ? -15.659 0.785 10.933 1.00 89.44 116 CYS A C 1
ATOM 874 O O . CYS A 1 116 ? -16.675 0.904 11.631 1.00 89.44 116 CYS A O 1
ATOM 876 N N . TRP A 1 117 ? -14.602 0.069 11.340 1.00 86.94 117 TRP A N 1
ATOM 877 C CA . TRP A 1 117 ? -14.550 -0.576 12.655 1.00 86.94 117 TRP A CA 1
ATOM 878 C C . TRP A 1 117 ? -14.758 0.456 13.766 1.00 86.94 117 TRP A C 1
ATOM 880 O O . TRP A 1 117 ? -15.635 0.304 14.616 1.00 86.94 117 TRP A O 1
ATOM 890 N N . ARG A 1 118 ? -14.028 1.575 13.719 1.00 82.38 118 ARG A N 1
ATOM 891 C CA . ARG A 1 118 ? -14.148 2.643 14.717 1.00 82.38 118 ARG A CA 1
ATOM 892 C C . ARG A 1 118 ? -15.558 3.232 14.761 1.00 82.38 118 ARG A C 1
ATOM 894 O O . ARG A 1 118 ? -16.059 3.515 15.849 1.00 82.38 118 ARG A O 1
ATOM 901 N N . PHE A 1 119 ? -16.186 3.451 13.605 1.00 82.25 119 PHE A N 1
ATOM 902 C CA . PHE A 1 119 ? -17.545 3.984 13.504 1.00 82.25 119 PHE A CA 1
ATOM 903 C C . PHE A 1 119 ? -18.572 3.059 14.162 1.00 82.25 119 PHE A C 1
ATOM 905 O O . PHE A 1 119 ? -19.430 3.537 14.907 1.00 82.25 119 PHE A O 1
ATOM 912 N N . SER A 1 120 ? -18.412 1.749 13.969 1.00 82.88 120 SER A N 1
ATOM 913 C CA . SER A 1 120 ? -19.301 0.709 14.499 1.00 82.88 120 SER A CA 1
ATOM 914 C C . SER A 1 120 ? -19.362 0.684 16.032 1.00 82.88 120 SER A C 1
ATOM 916 O O . SER A 1 120 ? -20.386 0.329 16.611 1.00 82.88 120 SER A O 1
ATOM 918 N N . PHE A 1 121 ? -18.300 1.127 16.714 1.00 75.88 121 PHE A N 1
ATOM 919 C CA . PHE A 1 121 ? -18.206 1.115 18.180 1.00 75.88 121 PHE A CA 1
ATOM 920 C C . PHE A 1 121 ? -18.311 2.506 18.835 1.00 75.88 121 PHE A C 1
ATOM 922 O O . PHE A 1 121 ? -17.968 2.664 20.007 1.00 75.88 121 PHE A O 1
ATOM 929 N N . ARG A 1 122 ? -18.820 3.528 18.124 1.00 71.56 122 ARG A N 1
ATOM 930 C CA . ARG A 1 122 ? -18.957 4.906 18.653 1.00 71.56 122 ARG A CA 1
ATOM 931 C C . ARG A 1 122 ? -19.976 5.064 19.787 1.00 71.56 122 ARG A C 1
ATOM 933 O O . ARG A 1 122 ? -19.841 5.992 20.580 1.00 71.56 122 ARG A O 1
ATOM 940 N N . ARG A 1 123 ? -21.009 4.217 19.847 1.00 67.00 123 ARG A N 1
ATOM 941 C CA . ARG A 1 123 ? -22.114 4.310 20.824 1.00 67.00 123 ARG A CA 1
ATOM 942 C C . ARG A 1 123 ? -22.442 2.935 21.425 1.00 67.00 123 ARG A C 1
ATOM 944 O O . ARG A 1 123 ? -23.421 2.313 21.012 1.00 67.00 123 ARG A O 1
ATOM 951 N N . PRO A 1 124 ? -21.641 2.407 22.365 1.00 61.81 124 PRO A N 1
ATOM 952 C CA . PRO A 1 124 ? -21.951 1.114 22.956 1.00 61.81 124 PRO A CA 1
ATOM 953 C C . PRO A 1 124 ? -23.167 1.207 23.881 1.00 61.81 124 PRO A C 1
ATOM 955 O O . PRO A 1 124 ? -23.225 2.065 24.756 1.00 61.81 124 PRO A O 1
ATOM 958 N N . ARG A 1 125 ? -24.125 0.293 23.690 1.00 61.44 125 ARG A N 1
ATOM 959 C CA . ARG A 1 125 ? -25.313 0.149 24.550 1.00 61.44 125 ARG A CA 1
ATOM 960 C C . ARG A 1 125 ? -25.045 -0.693 25.811 1.00 61.44 125 ARG A C 1
ATOM 962 O O . ARG A 1 125 ? -25.696 -0.475 26.820 1.00 61.44 125 ARG A O 1
ATOM 969 N N . LEU A 1 126 ? -24.093 -1.636 25.766 1.00 64.44 126 LEU A N 1
ATOM 970 C CA . LEU A 1 126 ? -23.738 -2.541 26.877 1.00 64.44 126 LEU A CA 1
ATOM 971 C C . LEU A 1 126 ? -22.224 -2.804 26.913 1.00 64.44 126 LEU A C 1
ATOM 973 O O . LEU A 1 126 ? -21.730 -3.607 26.121 1.00 64.44 126 LEU A O 1
ATOM 977 N N . ALA A 1 127 ? -21.501 -2.180 27.849 1.00 64.88 127 ALA A N 1
ATOM 978 C CA . ALA A 1 127 ? -20.033 -2.111 27.855 1.00 64.88 127 ALA A CA 1
ATOM 979 C C . ALA A 1 127 ? -19.312 -3.476 27.735 1.00 64.88 127 ALA A C 1
ATOM 981 O O . ALA A 1 127 ? -18.416 -3.626 26.902 1.00 64.88 127 ALA A O 1
ATOM 982 N N . ALA A 1 128 ? -19.727 -4.491 28.505 1.00 67.12 128 ALA A N 1
ATOM 983 C CA . ALA A 1 128 ? -19.054 -5.796 28.542 1.00 67.12 128 ALA A CA 1
ATOM 984 C C . ALA A 1 128 ? -19.212 -6.604 27.238 1.00 67.12 128 ALA A C 1
ATOM 986 O O . ALA A 1 128 ? -18.230 -7.083 26.670 1.00 67.12 128 ALA A O 1
ATOM 987 N N . ARG A 1 129 ? -20.441 -6.708 26.710 1.00 72.56 129 ARG A N 1
ATOM 988 C CA . ARG A 1 129 ? -20.710 -7.411 25.440 1.00 72.56 129 ARG A CA 1
ATOM 989 C C . ARG A 1 129 ? -20.101 -6.673 24.249 1.00 72.56 129 ARG A C 1
ATOM 991 O O . ARG A 1 129 ? -19.615 -7.309 23.316 1.00 72.56 129 ARG A O 1
ATOM 998 N N . THR A 1 130 ? -20.089 -5.339 24.280 1.00 74.00 130 THR A N 1
ATOM 999 C CA . THR A 1 130 ? -19.454 -4.544 23.223 1.00 74.00 130 THR A CA 1
ATOM 1000 C C . THR A 1 130 ? -17.939 -4.685 23.218 1.00 74.00 130 THR A C 1
ATOM 1002 O O . THR A 1 130 ? -17.361 -4.666 22.140 1.00 74.00 130 THR A O 1
ATOM 1005 N N . ALA A 1 131 ? -17.301 -4.896 24.375 1.00 74.06 131 ALA A N 1
ATOM 1006 C CA . ALA A 1 131 ? -15.863 -5.136 24.445 1.00 74.06 131 ALA A CA 1
ATOM 1007 C C . ALA A 1 131 ? -15.468 -6.461 23.774 1.00 74.06 131 ALA A C 1
ATOM 1009 O O . ALA A 1 131 ? -14.590 -6.460 22.917 1.00 74.06 131 ALA A O 1
ATOM 1010 N N . LEU A 1 132 ? -16.157 -7.569 24.078 1.00 77.00 132 LEU A N 1
ATOM 1011 C CA . LEU A 1 132 ? -15.896 -8.866 23.432 1.00 77.00 132 LEU A CA 1
ATOM 1012 C C . LEU A 1 132 ? -16.123 -8.814 21.914 1.00 77.00 132 LEU A C 1
ATOM 1014 O O . LEU A 1 132 ? -15.281 -9.272 21.142 1.00 77.00 132 LEU A O 1
ATOM 1018 N N . ARG A 1 133 ? -17.225 -8.190 21.476 1.00 81.12 133 ARG A N 1
ATOM 1019 C CA . ARG A 1 133 ? -17.504 -7.983 20.045 1.00 81.12 133 ARG A CA 1
ATOM 1020 C C . ARG A 1 133 ? -16.446 -7.115 19.372 1.00 81.12 133 ARG A C 1
ATOM 1022 O O . ARG A 1 133 ? -16.068 -7.406 18.246 1.00 81.12 133 ARG A O 1
ATOM 1029 N N . ALA A 1 134 ? -15.951 -6.084 20.051 1.00 78.56 134 ALA A N 1
ATOM 1030 C CA . ALA A 1 134 ? -14.907 -5.222 19.517 1.00 78.56 134 ALA A CA 1
ATOM 1031 C C . ALA A 1 134 ? -13.556 -5.939 19.385 1.00 78.56 134 ALA A C 1
ATOM 1033 O O . ALA A 1 134 ? -12.869 -5.704 18.396 1.00 78.56 134 ALA A O 1
ATOM 1034 N N . VAL A 1 135 ? -13.200 -6.843 20.309 1.00 81.88 135 VAL A N 1
ATOM 1035 C CA . VAL A 1 135 ? -11.993 -7.687 20.187 1.00 81.88 135 VAL A CA 1
ATOM 1036 C C . VAL A 1 135 ? -12.114 -8.638 18.998 1.00 81.88 135 VAL A C 1
ATOM 1038 O O . VAL A 1 135 ? -11.211 -8.690 18.166 1.00 81.88 135 VAL A O 1
ATOM 1041 N N . ALA A 1 136 ? -13.236 -9.354 18.873 1.00 85.06 136 ALA A N 1
ATOM 1042 C CA . ALA A 1 136 ? -13.464 -10.247 17.737 1.00 85.06 136 ALA A CA 1
ATOM 1043 C C . ALA A 1 136 ? -13.456 -9.478 16.406 1.00 85.06 136 ALA A C 1
ATOM 1045 O O . ALA A 1 136 ? -12.762 -9.866 15.470 1.00 85.06 136 ALA A O 1
ATOM 1046 N N . ALA A 1 137 ? -14.159 -8.343 16.344 1.00 86.81 137 ALA A N 1
ATOM 1047 C CA . ALA A 1 137 ? -14.180 -7.482 15.168 1.00 86.81 137 ALA A CA 1
ATOM 1048 C C . ALA A 1 137 ? -12.797 -6.903 14.847 1.00 86.81 137 ALA A C 1
ATOM 1050 O O . ALA A 1 137 ? -12.454 -6.799 13.682 1.00 86.81 137 ALA A O 1
ATOM 1051 N N . TYR A 1 138 ? -11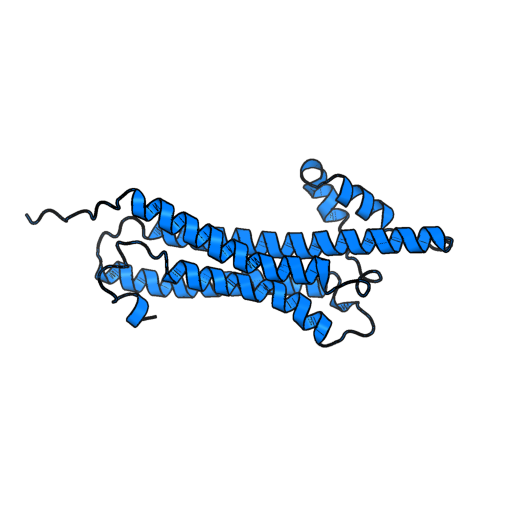.983 -6.561 15.852 1.00 86.62 138 TYR A N 1
ATOM 1052 C CA . TYR A 1 138 ? -10.600 -6.133 15.632 1.00 86.62 138 TYR A CA 1
ATOM 1053 C C . TYR A 1 138 ? -9.774 -7.245 14.980 1.00 86.62 138 TYR A C 1
ATOM 1055 O O . TYR A 1 138 ? -9.075 -6.982 14.006 1.00 86.62 138 TYR A O 1
ATOM 1063 N N . ARG A 1 139 ? -9.866 -8.483 15.490 1.00 89.19 139 ARG A N 1
ATOM 1064 C CA . ARG A 1 139 ? -9.121 -9.628 14.941 1.00 89.19 139 ARG A CA 1
ATOM 1065 C C . ARG A 1 139 ? -9.502 -9.873 13.484 1.00 89.19 139 ARG A C 1
ATOM 1067 O O . ARG A 1 139 ? -8.616 -10.017 12.648 1.00 89.19 139 ARG A O 1
ATOM 1074 N N . TRP A 1 140 ? -10.798 -9.826 13.177 1.00 92.19 140 TRP A N 1
ATOM 1075 C CA . TRP A 1 140 ? -11.294 -9.915 11.805 1.00 92.19 140 TRP A CA 1
ATOM 1076 C C . TRP A 1 140 ? -10.821 -8.752 10.935 1.00 92.19 140 TRP A C 1
ATOM 1078 O O . TRP A 1 140 ? -10.280 -8.994 9.863 1.00 92.19 140 TRP A O 1
ATOM 1088 N N . SER A 1 141 ? -10.941 -7.505 11.398 1.00 92.06 141 SER A N 1
ATOM 1089 C CA . SER A 1 141 ? -10.454 -6.339 10.655 1.00 92.06 141 SER A CA 1
ATOM 1090 C C . SER A 1 141 ? -8.959 -6.432 10.364 1.00 92.06 141 SER A C 1
ATOM 1092 O O . SER A 1 141 ? -8.544 -6.140 9.250 1.00 92.06 141 SER A O 1
ATOM 1094 N N . MET A 1 142 ? -8.147 -6.868 11.331 1.00 93.06 142 MET A N 1
ATOM 1095 C CA . MET A 1 142 ? -6.713 -7.066 11.128 1.00 93.06 142 MET A CA 1
ATOM 1096 C C . MET A 1 142 ? -6.424 -8.181 10.127 1.00 93.06 142 MET A C 1
ATOM 1098 O O . MET A 1 142 ? -5.577 -7.988 9.261 1.00 93.06 142 MET A O 1
ATOM 1102 N N . LEU A 1 143 ? -7.135 -9.310 10.198 1.00 95.06 143 LEU A N 1
ATOM 1103 C CA . LEU A 1 143 ? -7.004 -10.392 9.218 1.00 95.06 143 LEU A CA 1
ATOM 1104 C C . LEU A 1 143 ? -7.342 -9.896 7.809 1.00 95.06 143 LEU A C 1
ATOM 1106 O O . LEU A 1 143 ? -6.578 -10.139 6.880 1.00 95.06 143 LEU A O 1
ATOM 1110 N N . VAL A 1 144 ? -8.437 -9.146 7.654 1.00 95.00 144 VAL A N 1
ATOM 1111 C CA . VAL A 1 144 ? -8.835 -8.564 6.365 1.00 95.00 144 VAL A CA 1
ATOM 1112 C C . VAL A 1 144 ? -7.792 -7.560 5.872 1.00 95.00 144 VAL A C 1
ATOM 1114 O O . VAL A 1 144 ? -7.434 -7.600 4.702 1.00 95.00 144 VAL A O 1
ATOM 1117 N N . ILE A 1 145 ? -7.251 -6.700 6.741 1.00 94.62 145 ILE A N 1
ATOM 1118 C CA . ILE A 1 145 ? -6.179 -5.759 6.378 1.00 94.62 145 ILE A CA 1
ATOM 1119 C C . ILE A 1 145 ? -4.943 -6.518 5.882 1.00 94.62 145 ILE A C 1
ATOM 1121 O O . ILE A 1 145 ? -4.410 -6.187 4.824 1.00 94.62 145 ILE A O 1
ATOM 1125 N N . TRP A 1 146 ? -4.509 -7.562 6.591 1.00 94.94 146 TRP A N 1
ATOM 1126 C CA . TRP A 1 146 ? -3.405 -8.414 6.145 1.00 94.94 146 TRP A CA 1
ATOM 1127 C C . TRP A 1 146 ? -3.694 -9.068 4.794 1.00 94.94 146 TRP A C 1
ATOM 1129 O O . TRP A 1 146 ? -2.847 -9.019 3.905 1.00 94.94 146 TRP A O 1
ATOM 1139 N N . LEU A 1 147 ? -4.895 -9.621 4.616 1.00 95.75 147 LEU A N 1
ATOM 1140 C CA . LEU A 1 147 ? -5.304 -10.262 3.371 1.00 95.75 147 LEU A CA 1
ATOM 1141 C C . LEU A 1 147 ? -5.318 -9.274 2.199 1.00 95.75 147 LEU A C 1
ATOM 1143 O O . LEU A 1 147 ? -4.785 -9.587 1.144 1.00 95.75 147 LEU A O 1
ATOM 1147 N N . VAL A 1 148 ? -5.868 -8.071 2.383 1.00 95.56 148 VAL A N 1
ATOM 1148 C CA . VAL A 1 148 ? -5.874 -7.017 1.357 1.00 95.56 148 VAL A CA 1
ATOM 1149 C C . VAL A 1 148 ? -4.447 -6.681 0.931 1.00 95.56 148 VAL A C 1
ATOM 1151 O O . VAL A 1 148 ? -4.146 -6.692 -0.259 1.00 95.56 148 VAL A O 1
ATOM 1154 N N . ASN A 1 149 ? -3.548 -6.439 1.887 1.00 94.50 149 ASN A N 1
ATOM 1155 C CA . ASN A 1 149 ? -2.150 -6.124 1.581 1.00 94.50 149 ASN A CA 1
ATOM 1156 C C . ASN A 1 149 ? -1.447 -7.288 0.865 1.00 94.50 149 ASN A C 1
ATOM 1158 O O . ASN A 1 149 ? -0.711 -7.063 -0.094 1.00 94.50 149 ASN A O 1
ATOM 1162 N N . LEU A 1 150 ? -1.725 -8.529 1.273 1.00 93.62 150 LEU A N 1
ATOM 1163 C CA . LEU A 1 150 ? -1.212 -9.725 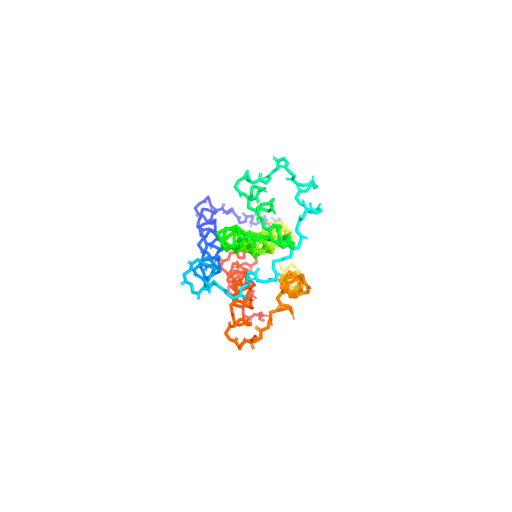0.609 1.00 93.62 150 LEU A CA 1
ATOM 1164 C C . LEU A 1 150 ? -1.734 -9.857 -0.830 1.00 93.62 150 LEU A C 1
ATOM 1166 O O . LEU A 1 150 ? -0.963 -10.212 -1.716 1.00 93.62 150 LEU A O 1
ATOM 1170 N N . LEU A 1 151 ? -3.010 -9.552 -1.082 1.00 94.75 151 LEU A N 1
ATOM 1171 C CA . LEU A 1 151 ? -3.605 -9.602 -2.420 1.00 94.75 151 LEU A CA 1
ATOM 1172 C C . LEU A 1 151 ? -2.990 -8.562 -3.361 1.00 94.75 151 LEU A C 1
ATOM 1174 O O . LEU A 1 151 ? -2.687 -8.895 -4.503 1.00 94.75 151 LEU A O 1
ATOM 1178 N N . PHE A 1 152 ? -2.747 -7.334 -2.893 1.00 92.12 152 PHE A N 1
ATOM 1179 C CA . PHE A 1 152 ? -2.050 -6.320 -3.695 1.00 92.12 152 PHE A CA 1
ATOM 1180 C C . PHE A 1 152 ? -0.600 -6.717 -3.985 1.00 92.12 152 PHE A C 1
ATOM 1182 O O . PHE A 1 152 ? -0.152 -6.617 -5.129 1.00 92.12 152 PHE A O 1
ATOM 1189 N N . LEU A 1 153 ? 0.115 -7.230 -2.980 1.00 89.88 153 LEU A N 1
ATOM 1190 C CA . LEU A 1 153 ? 1.466 -7.759 -3.150 1.00 89.88 153 LEU A CA 1
ATOM 1191 C C . LEU A 1 153 ? 1.498 -8.910 -4.171 1.00 89.88 153 LEU A C 1
ATOM 1193 O O . LEU A 1 153 ? 2.339 -8.920 -5.072 1.00 89.88 153 LEU A O 1
ATOM 1197 N N . LEU A 1 154 ? 0.567 -9.863 -4.061 1.00 90.56 154 LEU A N 1
ATOM 1198 C CA . LEU A 1 154 ? 0.432 -10.981 -4.992 1.00 90.56 154 LEU A CA 1
ATOM 1199 C C . LEU A 1 154 ? 0.083 -10.493 -6.403 1.00 90.56 154 LEU A C 1
ATOM 1201 O O . LEU A 1 154 ? 0.660 -10.973 -7.377 1.00 90.56 154 LEU A O 1
ATOM 1205 N N . GLY A 1 155 ? -0.811 -9.511 -6.520 1.00 88.50 155 GLY A N 1
ATOM 1206 C CA . GLY A 1 155 ? -1.168 -8.879 -7.787 1.00 88.50 155 GLY A CA 1
ATOM 1207 C C . GLY A 1 155 ? 0.054 -8.294 -8.492 1.00 88.50 155 GLY A C 1
ATOM 1208 O O . GLY A 1 155 ? 0.325 -8.653 -9.637 1.00 88.50 155 GLY A O 1
ATOM 1209 N N . LEU A 1 156 ? 0.854 -7.482 -7.792 1.00 86.00 156 LEU A N 1
ATOM 1210 C CA . LEU A 1 156 ? 2.113 -6.948 -8.326 1.00 86.00 156 LEU A CA 1
ATOM 1211 C C . LEU A 1 156 ? 3.080 -8.068 -8.725 1.00 86.00 156 LEU A C 1
ATOM 1213 O O . LEU A 1 156 ? 3.671 -8.028 -9.810 1.00 86.00 156 LEU A O 1
ATOM 1217 N N . TYR A 1 157 ? 3.210 -9.093 -7.876 1.00 84.81 157 TYR A N 1
ATOM 1218 C CA . TYR A 1 157 ? 4.060 -10.246 -8.151 1.00 84.81 157 TYR A CA 1
ATOM 1219 C C . TYR A 1 157 ? 3.691 -10.927 -9.475 1.00 84.81 157 TYR A C 1
ATOM 1221 O O . TYR A 1 157 ? 4.574 -11.198 -10.295 1.00 84.81 157 TYR A O 1
ATOM 1229 N N . LEU A 1 158 ? 2.397 -11.178 -9.694 1.00 85.69 158 LEU A N 1
ATOM 1230 C CA . LEU A 1 158 ? 1.874 -11.841 -10.889 1.00 85.69 158 LEU A CA 1
ATOM 1231 C C . LEU A 1 158 ? 1.948 -10.958 -12.141 1.00 85.69 158 LEU A C 1
ATOM 1233 O O . LEU A 1 158 ? 2.238 -11.484 -13.223 1.00 85.69 158 LEU A O 1
ATOM 1237 N N . LEU A 1 159 ? 1.715 -9.650 -11.984 1.00 80.12 159 LEU A N 1
ATOM 1238 C CA . LEU A 1 159 ? 1.681 -8.659 -13.062 1.00 80.12 159 LEU A CA 1
ATOM 1239 C C . LEU A 1 159 ? 3.041 -8.459 -13.728 1.00 80.12 159 LEU A C 1
ATOM 1241 O O . LEU A 1 159 ? 3.113 -8.379 -14.954 1.00 80.12 159 LEU A O 1
ATOM 1245 N N . GLY A 1 160 ? 4.120 -8.421 -12.949 1.00 74.19 160 GLY A N 1
ATOM 1246 C CA . GLY A 1 160 ? 5.426 -8.128 -13.537 1.00 74.19 160 GLY A CA 1
ATOM 1247 C C . GLY A 1 160 ? 6.616 -8.641 -12.752 1.00 74.19 160 GLY A C 1
ATOM 1248 O O . GLY A 1 160 ? 7.567 -9.124 -13.364 1.00 74.19 160 GLY A O 1
ATOM 1249 N N . VAL A 1 161 ? 6.558 -8.651 -11.415 1.00 76.25 161 VAL A N 1
ATOM 1250 C CA . VAL A 1 161 ? 7.763 -8.953 -10.634 1.00 76.25 161 VAL A CA 1
ATOM 1251 C C . VAL A 1 161 ? 8.267 -10.370 -10.946 1.00 76.25 161 VAL A C 1
ATOM 1253 O O . VAL A 1 161 ? 9.472 -10.592 -11.016 1.00 76.25 161 VAL A O 1
ATOM 1256 N N . ARG A 1 162 ? 7.377 -11.352 -11.175 1.00 77.81 162 ARG A N 1
ATOM 1257 C CA . ARG A 1 162 ? 7.771 -12.742 -11.494 1.00 77.81 162 ARG A CA 1
ATOM 1258 C C . ARG A 1 162 ? 8.577 -12.904 -12.777 1.00 77.81 162 ARG A C 1
ATOM 1260 O O . ARG A 1 162 ? 9.203 -13.940 -12.956 1.00 77.81 162 ARG A O 1
ATOM 1267 N N . ARG A 1 163 ? 8.553 -11.900 -13.650 1.00 76.75 163 ARG A N 1
ATOM 1268 C CA . ARG A 1 163 ? 9.234 -11.907 -14.945 1.00 76.75 163 ARG A CA 1
ATOM 1269 C C . ARG A 1 163 ? 10.642 -11.308 -14.868 1.00 76.75 163 ARG A C 1
ATOM 1271 O O . ARG A 1 163 ? 11.334 -11.287 -15.879 1.00 76.75 163 ARG A O 1
ATOM 1278 N N . ILE A 1 164 ? 11.067 -10.813 -13.699 1.00 73.69 164 ILE A N 1
ATOM 1279 C CA . ILE A 1 164 ? 12.401 -10.230 -13.501 1.00 73.69 164 ILE A CA 1
ATOM 1280 C C . ILE A 1 164 ? 13.453 -11.336 -13.587 1.00 73.69 164 ILE A C 1
ATOM 1282 O O . ILE A 1 164 ? 13.518 -12.216 -12.725 1.00 73.69 164 ILE A O 1
ATOM 1286 N N . ALA A 1 165 ? 14.298 -11.265 -14.613 1.00 67.81 165 ALA A N 1
ATOM 1287 C CA . ALA A 1 165 ? 15.477 -12.111 -14.732 1.00 67.81 165 ALA A CA 1
ATOM 1288 C C . ALA A 1 165 ? 16.524 -11.724 -13.669 1.00 67.81 165 ALA A C 1
ATOM 1290 O O . ALA A 1 165 ? 16.749 -10.542 -13.420 1.00 67.81 165 ALA A O 1
ATOM 1291 N N . GLY A 1 166 ? 17.169 -12.711 -13.035 1.00 70.31 166 GLY A N 1
ATOM 1292 C CA . GLY A 1 166 ? 18.223 -12.455 -12.037 1.00 70.31 166 GLY A CA 1
ATOM 1293 C C . GLY A 1 166 ? 17.720 -11.875 -10.708 1.00 70.31 166 GLY A C 1
ATOM 1294 O O . GLY A 1 166 ? 18.436 -11.131 -10.036 1.00 70.31 166 GLY A O 1
ATOM 1295 N N . ARG A 1 167 ? 16.476 -12.195 -10.342 1.00 70.25 167 ARG A N 1
ATOM 1296 C CA . ARG A 1 167 ? 15.831 -11.774 -9.096 1.00 70.25 167 ARG A CA 1
ATOM 1297 C C . ARG A 1 167 ? 16.660 -12.158 -7.870 1.00 70.25 167 ARG A C 1
ATOM 1299 O O . ARG A 1 167 ? 17.090 -13.297 -7.717 1.00 70.25 167 ARG A O 1
ATOM 1306 N N . THR A 1 168 ? 16.824 -11.202 -6.974 1.00 72.81 168 THR A N 1
ATOM 1307 C CA . THR A 1 168 ? 17.560 -11.322 -5.717 1.00 72.81 168 THR A CA 1
ATOM 1308 C C . THR A 1 168 ? 16.619 -11.209 -4.523 1.00 72.81 168 THR A C 1
ATOM 1310 O O . THR A 1 168 ? 15.496 -10.715 -4.634 1.00 72.81 168 THR A O 1
ATOM 1313 N N . ALA A 1 169 ? 17.088 -11.633 -3.348 1.00 73.12 169 ALA A N 1
ATOM 1314 C CA . ALA A 1 169 ? 16.345 -11.465 -2.098 1.00 73.12 169 ALA A CA 1
ATOM 1315 C C . ALA A 1 169 ? 16.025 -9.987 -1.793 1.00 73.12 169 ALA A C 1
ATOM 1317 O O . ALA A 1 169 ? 14.983 -9.689 -1.212 1.00 73.12 169 ALA A O 1
ATOM 1318 N N . TRP A 1 170 ? 16.880 -9.064 -2.246 1.00 70.62 170 TRP A N 1
ATOM 1319 C CA . TRP A 1 170 ? 16.657 -7.624 -2.133 1.00 70.62 170 TRP A CA 1
ATOM 1320 C C . TRP A 1 170 ? 15.395 -7.176 -2.857 1.00 70.62 170 TRP A C 1
ATOM 1322 O O . TRP A 1 170 ? 14.599 -6.444 -2.283 1.00 70.62 170 TRP A O 1
ATOM 1332 N N . ASP A 1 171 ? 15.157 -7.689 -4.065 1.00 69.88 171 ASP A N 1
ATOM 1333 C CA . ASP A 1 171 ? 13.952 -7.387 -4.833 1.00 69.88 171 ASP A CA 1
ATOM 1334 C C . ASP A 1 171 ? 12.705 -7.750 -4.012 1.00 69.88 171 ASP A C 1
ATOM 1336 O O . ASP A 1 171 ? 11.840 -6.908 -3.790 1.00 69.88 171 ASP A O 1
ATOM 1340 N N . ALA A 1 172 ? 12.658 -8.962 -3.447 1.00 70.06 172 ALA A N 1
ATOM 1341 C CA . ALA A 1 172 ? 11.561 -9.397 -2.580 1.00 70.06 172 ALA A CA 1
ATOM 1342 C C . ALA A 1 172 ? 11.398 -8.522 -1.323 1.00 70.06 172 ALA A C 1
ATOM 1344 O O . ALA A 1 172 ? 10.270 -8.194 -0.961 1.00 70.06 172 ALA A O 1
ATOM 1345 N N . LEU A 1 173 ? 12.498 -8.106 -0.687 1.00 74.31 173 LEU A N 1
ATOM 1346 C CA . LEU A 1 173 ? 12.481 -7.202 0.467 1.00 74.31 173 LEU A CA 1
ATOM 1347 C C . LEU A 1 173 ? 11.870 -5.838 0.133 1.00 74.31 173 LEU A C 1
ATOM 1349 O O . LEU A 1 173 ? 11.113 -5.316 0.946 1.00 74.31 173 LEU A O 1
ATOM 1353 N N . PHE A 1 174 ? 12.128 -5.282 -1.052 1.00 74.75 174 PHE A N 1
ATOM 1354 C CA . PHE A 1 174 ? 11.534 -4.008 -1.464 1.00 74.75 174 PHE A CA 1
ATOM 1355 C C . PHE A 1 174 ? 10.032 -4.129 -1.732 1.00 74.75 174 PHE A C 1
ATOM 1357 O O . PHE A 1 174 ? 9.264 -3.292 -1.257 1.00 74.75 174 PHE A O 1
ATOM 1364 N N . TYR A 1 175 ? 9.589 -5.196 -2.410 1.00 72.94 175 TYR A N 1
ATOM 1365 C CA . TYR A 1 175 ? 8.156 -5.407 -2.645 1.00 72.94 175 TYR A CA 1
ATOM 1366 C C . TYR A 1 175 ? 7.413 -5.708 -1.351 1.00 72.94 175 TYR A C 1
ATOM 1368 O O . TYR A 1 175 ? 6.417 -5.064 -1.065 1.00 72.94 175 TYR A O 1
ATOM 1376 N N . ILE A 1 176 ? 7.891 -6.654 -0.545 1.00 76.56 176 ILE A N 1
ATOM 1377 C CA . ILE A 1 176 ? 7.223 -7.055 0.698 1.00 76.56 176 ILE A CA 1
ATOM 1378 C C . ILE A 1 176 ? 7.312 -5.927 1.737 1.00 76.56 176 ILE A C 1
ATOM 1380 O O . ILE A 1 176 ? 6.331 -5.615 2.418 1.00 76.56 176 ILE A O 1
ATOM 1384 N N . GLY A 1 177 ? 8.472 -5.275 1.827 1.00 80.00 177 GLY A N 1
ATOM 1385 C CA . GLY A 1 177 ? 8.752 -4.197 2.772 1.00 80.00 177 GLY A CA 1
ATOM 1386 C C . GLY A 1 177 ? 7.893 -2.953 2.567 1.00 80.00 177 GLY A C 1
ATOM 1387 O O . GLY A 1 177 ? 7.671 -2.224 3.527 1.00 80.00 177 GLY A O 1
ATOM 1388 N N . ALA A 1 178 ? 7.345 -2.734 1.369 1.00 82.00 178 ALA A N 1
ATOM 1389 C CA . ALA A 1 178 ? 6.398 -1.649 1.125 1.00 82.00 178 ALA A CA 1
ATOM 1390 C C . ALA A 1 178 ? 4.997 -1.917 1.715 1.00 82.00 178 ALA A C 1
ATOM 1392 O O . ALA A 1 178 ? 4.297 -0.970 2.069 1.00 82.00 178 ALA A O 1
ATOM 1393 N N . PHE A 1 179 ? 4.588 -3.186 1.864 1.00 87.88 179 PHE A N 1
ATOM 1394 C CA . PHE A 1 179 ? 3.246 -3.551 2.347 1.00 87.88 179 PHE A CA 1
ATOM 1395 C C . PHE A 1 179 ? 3.191 -3.873 3.842 1.00 87.88 179 PHE A C 1
ATOM 1397 O O . PHE A 1 179 ? 2.152 -3.666 4.460 1.00 87.88 179 PHE A O 1
ATOM 1404 N N . ILE A 1 180 ? 4.284 -4.337 4.459 1.00 89.31 180 ILE A N 1
ATOM 1405 C CA . ILE A 1 180 ? 4.332 -4.631 5.908 1.00 89.31 180 ILE A CA 1
ATOM 1406 C C . ILE A 1 180 ? 3.991 -3.412 6.796 1.00 89.31 180 ILE A C 1
ATOM 1408 O O . ILE A 1 180 ? 3.263 -3.583 7.780 1.00 89.31 180 ILE A O 1
ATOM 1412 N N . PRO A 1 181 ? 4.461 -2.183 6.508 1.00 91.06 181 PRO A N 1
ATOM 1413 C CA . PRO A 1 181 ? 4.192 -1.030 7.363 1.00 91.06 181 PRO A CA 1
ATOM 1414 C C . PRO A 1 181 ? 2.702 -0.681 7.480 1.00 91.06 181 PRO A C 1
ATOM 1416 O O . PRO A 1 181 ? 2.289 -0.125 8.497 1.00 91.06 181 PRO A O 1
ATOM 1419 N N . ILE A 1 182 ? 1.878 -1.038 6.487 1.00 91.25 182 ILE A N 1
ATOM 1420 C CA . ILE A 1 182 ? 0.445 -0.715 6.450 1.00 91.25 182 ILE A CA 1
ATOM 1421 C C . ILE A 1 182 ? -0.334 -1.449 7.567 1.00 91.25 182 ILE A C 1
ATOM 1423 O O . ILE A 1 182 ? -0.930 -0.773 8.415 1.00 91.25 182 ILE A O 1
ATOM 1427 N N . PRO A 1 183 ? -0.315 -2.798 7.669 1.00 91.56 183 PRO A N 1
ATOM 1428 C CA . PRO A 1 183 ? -0.908 -3.506 8.804 1.00 91.56 183 PRO A CA 1
ATOM 1429 C C . PRO A 1 183 ? -0.324 -3.096 10.162 1.00 91.56 183 PRO A C 1
ATOM 1431 O O . PRO A 1 183 ? -1.044 -3.070 11.166 1.00 91.56 183 PRO A O 1
ATOM 1434 N N . LEU A 1 184 ? 0.968 -2.751 10.222 1.00 91.06 184 LEU A N 1
ATOM 1435 C CA . LEU A 1 184 ? 1.600 -2.288 11.460 1.00 91.06 184 LEU A CA 1
ATOM 1436 C C . LEU A 1 184 ? 1.033 -0.936 11.911 1.00 91.06 184 LEU A C 1
ATOM 1438 O O . LEU A 1 184 ? 0.640 -0.804 13.073 1.00 91.06 184 LEU A O 1
ATOM 1442 N N . ALA A 1 185 ? 0.893 0.034 11.005 1.00 89.69 185 ALA A N 1
ATOM 1443 C CA . ALA A 1 185 ? 0.234 1.303 11.305 1.00 89.69 185 ALA A CA 1
ATOM 1444 C C . ALA A 1 185 ? -1.219 1.100 11.733 1.00 89.69 185 ALA A C 1
ATOM 1446 O O . ALA A 1 185 ? -1.646 1.681 12.733 1.00 89.69 185 ALA A O 1
ATOM 1447 N N . ALA A 1 186 ? -1.961 0.214 11.061 1.00 89.00 186 ALA A N 1
ATOM 1448 C CA . ALA A 1 186 ? -3.311 -0.133 11.484 1.00 89.00 186 ALA A CA 1
ATOM 1449 C C . ALA A 1 186 ? -3.323 -0.677 12.923 1.00 89.00 186 ALA A C 1
ATOM 1451 O O . ALA A 1 186 ? -4.108 -0.202 13.744 1.00 89.00 186 ALA A O 1
ATOM 1452 N N . THR A 1 187 ? -2.410 -1.589 13.271 1.00 87.56 187 THR A N 1
ATOM 1453 C CA . THR A 1 187 ? -2.268 -2.141 14.632 1.00 87.56 187 THR A CA 1
ATOM 1454 C C . THR A 1 187 ? -2.018 -1.040 15.665 1.00 87.56 187 THR A C 1
ATOM 1456 O O . THR A 1 187 ? -2.690 -0.984 16.700 1.00 87.56 187 THR A O 1
ATOM 1459 N N . VAL A 1 188 ? -1.091 -0.123 15.373 1.00 85.81 188 VAL A N 1
ATOM 1460 C CA . VAL A 1 188 ? -0.777 1.028 16.230 1.00 85.81 188 VAL A CA 1
ATOM 1461 C C . VAL A 1 188 ? -1.999 1.937 16.391 1.00 85.81 188 VAL A C 1
ATOM 1463 O O . VAL A 1 188 ? -2.351 2.296 17.513 1.00 85.81 188 VAL A O 1
ATOM 1466 N N . CYS A 1 189 ? -2.711 2.253 15.310 1.00 85.06 189 CYS A N 1
ATOM 1467 C CA . CYS A 1 189 ? -3.916 3.081 15.351 1.00 85.06 189 CYS A CA 1
ATOM 1468 C C . CYS A 1 189 ? -5.087 2.400 16.073 1.00 85.06 189 CYS A C 1
ATOM 1470 O O . CYS A 1 189 ? -5.842 3.077 16.774 1.00 85.06 189 CYS A O 1
ATOM 1472 N N . PHE A 1 190 ? -5.236 1.076 15.981 1.00 79.31 190 PHE A N 1
ATOM 1473 C CA . PHE A 1 190 ? -6.224 0.350 16.779 1.00 79.31 190 PHE A CA 1
ATOM 1474 C C . PHE A 1 190 ? -5.908 0.468 18.268 1.00 79.31 190 PHE A C 1
ATOM 1476 O O . PHE A 1 190 ? -6.836 0.635 19.056 1.00 79.31 190 PHE A O 1
ATOM 1483 N N . ARG A 1 191 ? -4.618 0.452 18.637 1.00 75.44 191 ARG A N 1
ATOM 1484 C CA . ARG A 1 191 ? -4.140 0.597 20.018 1.00 75.44 191 ARG A CA 1
ATOM 1485 C C . ARG A 1 191 ? -4.293 2.011 20.569 1.00 75.44 191 ARG A C 1
ATOM 1487 O O . ARG A 1 191 ? -4.935 2.215 21.595 1.00 75.44 191 ARG A O 1
ATOM 1494 N N . LEU A 1 192 ? -3.736 2.993 19.873 1.00 72.31 192 LEU A N 1
ATOM 1495 C CA . LEU A 1 192 ? -3.663 4.379 20.342 1.00 72.31 192 LEU A CA 1
ATOM 1496 C C . LEU A 1 192 ? -4.984 5.133 20.198 1.00 72.31 192 LEU A C 1
ATOM 1498 O O . LEU A 1 192 ? -5.226 6.108 20.906 1.00 72.31 192 LEU A O 1
ATOM 1502 N N . ALA A 1 193 ? 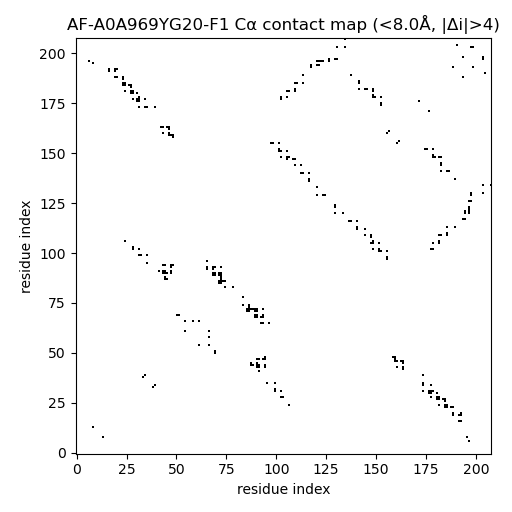-5.842 4.698 19.279 1.00 66.19 193 ALA A N 1
ATOM 1503 C CA . ALA A 1 193 ? -7.035 5.436 18.917 1.00 66.19 193 ALA A CA 1
ATOM 1504 C C . ALA A 1 193 ? -8.325 4.625 19.077 1.00 66.19 193 ALA A C 1
ATOM 1506 O O . ALA A 1 193 ? -9.324 4.949 18.427 1.00 66.19 193 ALA A O 1
ATOM 1507 N N . ALA A 1 194 ? -8.341 3.610 19.945 1.00 65.56 194 ALA A N 1
ATOM 1508 C CA . ALA A 1 194 ? -9.568 2.899 20.285 1.00 65.56 194 ALA A CA 1
ATOM 1509 C C . ALA A 1 194 ? -10.677 3.865 20.755 1.00 65.56 194 ALA A C 1
ATOM 1511 O O . ALA A 1 194 ? -10.396 4.895 21.379 1.00 65.56 194 ALA A O 1
ATOM 1512 N N . PRO A 1 195 ? -11.957 3.559 20.467 1.00 63.03 195 PRO A N 1
ATOM 1513 C CA . PRO A 1 195 ? -13.080 4.333 20.970 1.00 63.03 195 PRO A CA 1
ATOM 1514 C C . PRO A 1 195 ? -12.971 4.532 22.490 1.00 63.03 195 PRO A C 1
ATOM 1516 O O . PRO A 1 195 ? -12.741 3.561 23.215 1.00 63.03 195 PRO A O 1
ATOM 1519 N N . PRO A 1 196 ? -13.176 5.755 23.011 1.00 60.06 196 PRO A N 1
ATOM 1520 C CA . PRO A 1 196 ? -13.045 6.037 24.443 1.00 60.06 196 PRO A CA 1
ATOM 1521 C C . PRO A 1 196 ? -14.012 5.213 25.303 1.00 60.06 196 PRO A C 1
ATOM 1523 O O . PRO A 1 196 ? -13.749 4.958 26.472 1.00 60.06 196 PRO A O 1
ATOM 1526 N N . SER A 1 197 ? -15.101 4.740 24.703 1.00 59.88 197 SER A N 1
ATOM 1527 C CA . SER A 1 197 ? -16.074 3.846 25.315 1.00 59.88 197 SER A CA 1
ATOM 1528 C C . SER A 1 197 ? -15.594 2.395 25.484 1.00 59.88 197 SER A C 1
ATOM 1530 O O . SER A 1 197 ? -16.171 1.655 26.272 1.00 59.88 197 SER A O 1
ATOM 1532 N N . LEU A 1 198 ? -14.544 1.992 24.762 1.00 58.88 198 LEU A N 1
ATOM 1533 C CA . LEU A 1 198 ? -13.807 0.734 24.947 1.00 58.88 198 LEU A CA 1
ATOM 1534 C C . LEU A 1 198 ? -12.524 0.954 25.763 1.00 58.88 198 LEU A C 1
ATOM 1536 O O . LEU A 1 198 ? -12.094 0.071 26.496 1.00 58.88 198 LEU A O 1
ATOM 1540 N N . SER A 1 199 ? -11.944 2.156 25.684 1.00 55.47 199 SER A N 1
ATOM 1541 C CA . SER A 1 199 ? -10.714 2.561 26.379 1.00 55.47 199 SER A CA 1
ATOM 1542 C C . SER A 1 199 ? -10.888 2.837 27.885 1.00 55.47 199 SER A C 1
ATOM 1544 O O . SER A 1 199 ? -9.962 3.336 28.529 1.00 55.47 199 SER A O 1
ATOM 1546 N N . GLY A 1 200 ? -12.052 2.537 28.470 1.00 48.00 200 GLY A N 1
ATOM 1547 C CA . GLY A 1 200 ? -12.285 2.680 29.907 1.00 48.00 200 GLY A CA 1
ATOM 1548 C C . GLY A 1 200 ? -11.307 1.820 30.716 1.00 48.00 200 GLY A C 1
ATOM 1549 O O . GLY A 1 200 ? -11.440 0.602 30.749 1.00 48.00 200 GLY A O 1
ATOM 1550 N N . LYS A 1 201 ? -10.322 2.471 31.352 1.00 47.28 201 LYS A N 1
ATOM 1551 C CA . LYS A 1 201 ? -9.334 1.906 32.294 1.00 47.28 201 LYS A CA 1
ATOM 1552 C C . LYS A 1 201 ? -8.649 0.613 31.817 1.00 47.28 201 LYS A C 1
ATOM 1554 O O . LYS A 1 201 ? -8.938 -0.453 32.343 1.00 47.28 201 LYS A O 1
ATOM 1559 N N . HIS A 1 202 ? -7.695 0.710 30.884 1.00 46.44 202 HIS A N 1
ATOM 1560 C CA . HIS A 1 202 ? -6.635 -0.295 30.621 1.00 46.44 202 HIS A CA 1
ATOM 1561 C C . HIS A 1 202 ? -7.073 -1.748 30.284 1.00 46.44 202 HIS A C 1
ATOM 1563 O O . HIS A 1 202 ? -6.230 -2.597 30.000 1.00 46.44 202 HIS A O 1
ATOM 1569 N N . GLY A 1 203 ? -8.372 -2.060 30.283 1.00 48.25 203 GLY A N 1
ATOM 1570 C CA . GLY A 1 203 ? -8.885 -3.429 30.239 1.00 48.25 203 GLY A CA 1
ATOM 1571 C C . GLY A 1 203 ? -9.064 -4.001 28.836 1.00 48.25 203 GLY A C 1
ATOM 1572 O O . GLY A 1 203 ? -9.044 -5.218 28.687 1.00 48.25 203 GLY A O 1
ATOM 1573 N N . PHE A 1 204 ? -9.220 -3.155 27.813 1.00 53.34 204 PHE A N 1
ATOM 1574 C CA . PHE A 1 204 ? -9.387 -3.615 26.430 1.00 53.34 204 PHE A CA 1
ATOM 1575 C C . PHE A 1 204 ? -8.083 -4.194 25.857 1.00 53.34 204 PHE A C 1
ATOM 1577 O O . PHE A 1 204 ? -8.109 -5.256 25.247 1.00 53.34 204 PHE A O 1
ATOM 1584 N N . PHE A 1 205 ? -6.937 -3.556 26.124 1.00 53.00 205 PHE A N 1
ATOM 1585 C CA . PHE A 1 205 ? -5.638 -3.992 25.589 1.00 53.00 205 PHE A CA 1
ATOM 1586 C C . PHE A 1 205 ? -4.910 -5.039 26.425 1.00 53.00 205 PHE A C 1
ATOM 1588 O O . PHE A 1 205 ? -4.118 -5.781 25.867 1.00 53.00 205 PHE A O 1
ATOM 1595 N N . ARG A 1 206 ? -5.211 -5.181 27.724 1.00 53.84 206 ARG A N 1
ATOM 1596 C CA . ARG A 1 206 ? -4.724 -6.333 28.509 1.00 53.84 206 ARG A CA 1
ATOM 1597 C C . ARG A 1 206 ? -5.269 -7.681 28.011 1.00 53.84 206 ARG A C 1
ATOM 1599 O O . ARG A 1 206 ? -4.761 -8.713 28.422 1.00 53.84 206 ARG A O 1
ATOM 1606 N N . ARG A 1 207 ? -6.331 -7.672 27.196 1.00 47.78 207 ARG A N 1
ATOM 1607 C CA . ARG A 1 207 ? -7.031 -8.870 26.697 1.00 47.78 207 ARG A CA 1
ATOM 1608 C C . ARG A 1 207 ? -6.788 -9.146 25.206 1.00 47.78 207 ARG A C 1
ATOM 1610 O O . ARG A 1 207 ? -7.432 -10.043 24.662 1.00 47.78 207 ARG A O 1
ATOM 1617 N N . LEU A 1 208 ? -5.949 -8.341 24.550 1.00 54.00 208 LEU A N 1
ATOM 1618 C CA . LEU A 1 208 ? -5.603 -8.453 23.131 1.00 54.00 208 LEU A CA 1
ATOM 1619 C C . LEU A 1 208 ? -4.304 -9.225 22.958 1.00 54.00 208 LEU A C 1
ATOM 1621 O O . LEU A 1 208 ? -4.335 -10.165 22.135 1.00 54.00 208 LEU A O 1
#

Foldseek 3Di:
DPDPPPPPPDPVLVVVLVVLLVVLLVVLQVLLVCLLPPPDPDQQLVFQFLCVVVC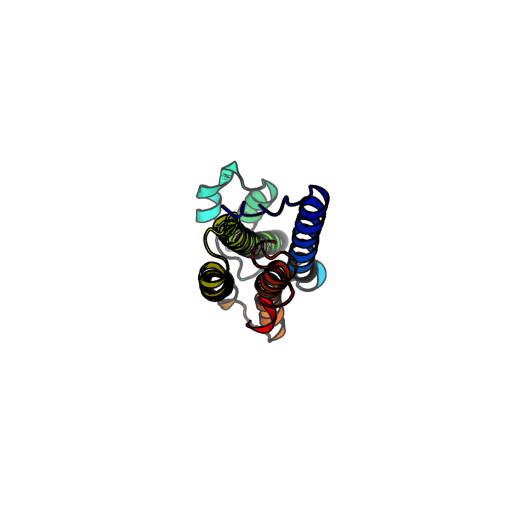VVCVVPDDPLLVVLNVLLDDDPPDDPVSVVSNSVSSSVSLSCLLSVLLVVLLVVLVVLLVVLQVVLQDDPDLPVSLVVSVVSLVVSLVVSVVSLVVSLVVSCVRTVVVGPPDDVVSVCSSVVSSVSRSVSSVSSCVPPHHVSNVPPPPSVVVD

Radius of gyration: 22.07 Å; Cα contacts (8 Å, |Δi|>4): 176; chains: 1; bounding box: 53×31×72 Å

Nearest PDB structures (foldseek):
  5sv0-assembly2_J  TM=2.654E-01  e=1.981E+00  Escherichia coli DH1
  6ye4-assembly1_C  TM=1.997E-01  e=3.481E+00  Serratia marcescens

Sequence (208 aa):
MPVAATAKIRFHNRIRVLLCYALAWSLALLPAYVLLTRVYPYRLVGTAPDLTPVADSLRAVLPEVFLQALDASRVQAGMGRAAMVTALAARETVWLYAVGGAVLAAALISLLIQLCWRFSFRRPRLAARTALRAVAAYRWSMLVIWLVNLLFLLGLYLLGVRRIAGRTAWDALFYIGAFIPIPLAATVCFRLAAPPSLSGKHGFFRRL

Solvent-accessible surface area (backbone atoms only — not comparable to full-atom values): 11784 Å² total; per-residue (Å²): 132,88,76,79,79,74,79,78,78,55,70,71,61,54,55,54,41,51,50,49,47,53,50,39,51,50,60,24,47,45,57,33,51,47,44,61,75,74,71,58,77,85,77,55,38,92,30,47,56,87,51,61,74,60,44,69,76,39,53,95,78,53,57,66,70,56,54,53,22,50,64,46,34,63,85,59,92,88,60,51,72,70,58,48,54,50,17,38,56,17,16,44,52,45,43,51,50,52,52,50,49,43,49,49,49,39,43,52,54,40,49,49,53,52,51,52,56,50,59,74,49,70,76,72,90,48,66,70,67,47,45,58,50,48,52,54,49,46,54,50,51,50,51,50,34,47,49,48,38,50,50,47,52,50,48,50,36,72,58,21,60,75,65,43,81,88,74,49,73,64,58,53,48,54,60,52,55,36,46,55,34,44,54,50,26,51,52,49,42,55,66,79,53,48,45,71,83,53,54,59,77,72,55,57,70,78,73,109